Protein AF-A0A4R8ZT86-F1 (afdb_monomer_lite)

Foldseek 3Di:
DDDDPDFQLAEAEEEPVVDDLLVVLVLVCVVQVVWDDQEEEEEQDPVVVVSSCVNDVSSVNHHYDYFLPDQPDDQGEYEYEADDLRNLLSCVVRRVRGYYYYYYHHDPQLLVLLSQQLSQHAYSVVRHGRHQDDQPADQLVLLLLCVLCVVVLVPDACPDLLSVQSLLVVLLLCVVVVHADDLSSQLSSNSNSRHRSVNSNVSSVSNVCVNVVHDDDRVDHNPDDSCNSVVSVVVVVVVVVVVD

Sequence (244 aa):
MPEQPIRPGVHFLLREDQGTHAELAQLITAWIGGKQTTARIVVHQKSVLYDLYEISPFLKRVAAQKGTHFYSHGGGPLVILWPTDEVLDSSDQHMTGKLSTLVVTWSEDAAEMGWLRKHHAVDLVTRETLKPLESVLSPVVEVGMRYLIEPYVRGNGFGSYPGKNKAVDAFRAFKRAGITIEPKLLVEFLVGNGASISDARELADYAARVAAGRAIQTKHGGGFRDDILDVWRAQIENAEADID

Secondary structure (DSSP, 8-state):
-------TT-EEEEEGGGS-HHHHHHHHHHHHHTT-TT-EEEES-THHHHHHHHH-TTGGGSEEEETTTTSSS-S--EEEES--HHHHHHHHHHHTTT--EEEEE----HHHHHHHHHTTPEETTT--B-------S-HHHHHHHHHHHHHIIIII-TTSHHHHHHHHHHHHHHHHTT----HHHHHHHHHHTT--HHHHHHHHHHHHHHHTT-----SS-----TTHHHHHHHHHHHHHHTT-

Organism: NCBI:txid1259150

Structure (mmCIF, N/CA/C/O backbone):
data_AF-A0A4R8ZT86-F1
#
_entry.id   AF-A0A4R8ZT86-F1
#
loop_
_atom_site.group_PDB
_atom_site.id
_atom_site.type_symbol
_atom_site.label_atom_id
_atom_site.label_alt_id
_atom_site.label_comp_id
_atom_site.label_asym_id
_atom_site.label_entity_id
_atom_site.label_seq_id
_atom_site.pdbx_PDB_ins_code
_atom_site.Cartn_x
_atom_site.Cartn_y
_atom_site.Cartn_z
_atom_site.occupancy
_atom_site.B_iso_or_equiv
_atom_site.auth_seq_id
_atom_site.auth_comp_id
_atom_site.auth_asym_id
_atom_site.auth_atom_id
_atom_site.pdbx_PDB_model_num
ATOM 1 N N . MET A 1 1 ? -15.310 -18.058 20.808 1.00 40.00 1 MET A N 1
ATOM 2 C CA . MET A 1 1 ? -14.083 -17.904 19.994 1.00 40.00 1 MET A CA 1
ATOM 3 C C . MET A 1 1 ? -12.908 -18.309 20.869 1.00 40.00 1 MET A C 1
ATOM 5 O O . MET A 1 1 ? -12.842 -17.763 21.963 1.00 40.00 1 MET A O 1
ATOM 9 N N . PRO A 1 2 ? -12.046 -19.268 20.486 1.00 34.41 2 PRO A N 1
ATOM 10 C CA . PRO A 1 2 ? -10.883 -19.583 21.303 1.00 34.41 2 PRO A CA 1
ATOM 11 C C . PRO A 1 2 ? -9.844 -18.461 21.175 1.00 34.41 2 PRO A C 1
ATOM 13 O O . PRO A 1 2 ? -9.604 -17.924 20.092 1.00 34.41 2 PRO A O 1
ATOM 16 N N . GLU A 1 3 ? -9.291 -18.086 22.322 1.00 42.28 3 GLU A N 1
ATOM 17 C CA . GLU A 1 3 ? -8.347 -16.996 22.546 1.00 42.28 3 GLU A CA 1
ATOM 18 C C . GLU A 1 3 ? -6.973 -17.343 21.957 1.00 42.28 3 GLU A C 1
ATOM 20 O O . GLU A 1 3 ? -6.166 -18.018 22.593 1.00 42.28 3 GLU A O 1
ATOM 25 N N . GLN A 1 4 ? -6.657 -16.877 20.747 1.00 46.12 4 GLN A N 1
ATOM 26 C CA . GLN A 1 4 ? -5.243 -16.679 20.431 1.00 46.12 4 GLN A CA 1
ATOM 27 C C . GLN A 1 4 ? -4.786 -15.380 21.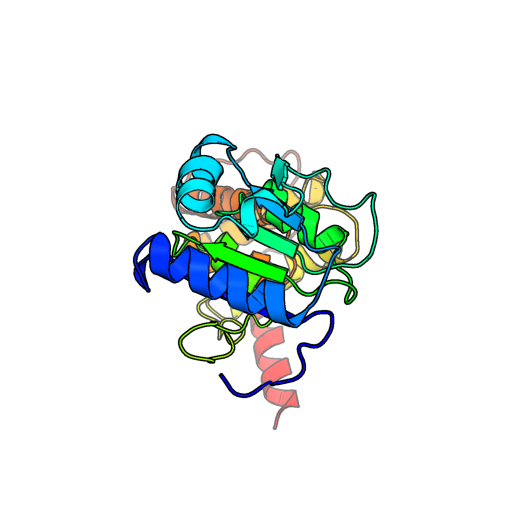105 1.00 46.12 4 GLN A C 1
ATOM 29 O O . GLN A 1 4 ? -5.430 -14.347 20.901 1.00 46.12 4 GLN A O 1
ATOM 34 N N . PRO A 1 5 ? -3.700 -15.399 21.900 1.00 44.72 5 PRO A N 1
ATOM 35 C CA . PRO A 1 5 ? -3.194 -14.198 22.541 1.00 44.72 5 PRO A CA 1
ATOM 36 C C . PRO A 1 5 ? -2.745 -13.220 21.460 1.00 44.72 5 PRO A C 1
ATOM 38 O O . PRO A 1 5 ? -1.823 -13.485 20.685 1.00 44.72 5 PRO A O 1
ATOM 41 N N . ILE A 1 6 ? -3.441 -12.092 21.390 1.00 52.50 6 ILE A N 1
ATOM 42 C CA . ILE A 1 6 ? -3.192 -11.074 20.382 1.00 52.50 6 ILE A CA 1
ATOM 43 C C . ILE A 1 6 ? -1.903 -10.347 20.757 1.00 52.50 6 ILE A C 1
ATOM 45 O O . ILE A 1 6 ? -1.819 -9.716 21.810 1.00 52.50 6 ILE A O 1
ATOM 49 N N . ARG A 1 7 ? -0.884 -10.472 19.904 1.00 51.16 7 ARG A N 1
ATOM 50 C CA . ARG A 1 7 ? 0.431 -9.864 20.121 1.00 51.16 7 ARG A CA 1
ATOM 51 C C . ARG A 1 7 ? 0.432 -8.402 19.635 1.00 51.16 7 ARG A C 1
ATOM 53 O O . ARG A 1 7 ? -0.265 -8.077 18.665 1.00 51.16 7 ARG A O 1
ATOM 60 N N . PRO A 1 8 ? 1.188 -7.500 20.286 1.00 54.31 8 PRO A N 1
ATOM 61 C CA . PRO A 1 8 ? 1.513 -6.193 19.714 1.00 54.31 8 PRO A CA 1
ATOM 62 C C . PRO A 1 8 ? 2.092 -6.354 18.299 1.00 54.31 8 PRO A C 1
ATOM 64 O O . PRO A 1 8 ? 2.824 -7.312 18.051 1.00 54.31 8 PRO A O 1
ATOM 67 N N . GLY A 1 9 ? 1.736 -5.461 17.370 1.00 58.31 9 GLY A N 1
ATOM 68 C CA . GLY A 1 9 ? 2.213 -5.520 15.982 1.00 58.31 9 GLY A CA 1
ATOM 69 C C . GLY A 1 9 ? 1.489 -6.518 15.071 1.00 58.31 9 GLY A C 1
ATOM 70 O O . GLY A 1 9 ? 1.956 -6.765 13.967 1.00 58.31 9 GLY A O 1
ATOM 71 N N . VAL A 1 10 ? 0.366 -7.105 15.507 1.00 60.31 10 VAL A N 1
ATOM 72 C CA . VAL A 1 10 ? -0.509 -7.889 14.618 1.00 60.31 10 VAL A CA 1
ATOM 73 C C . VAL A 1 10 ? -1.599 -6.986 14.052 1.00 60.31 10 VAL A C 1
ATOM 75 O O . VAL A 1 10 ? -2.366 -6.369 14.805 1.00 60.31 10 VAL A O 1
ATOM 78 N N . HIS A 1 11 ? -1.659 -6.948 12.726 1.00 73.38 11 HIS A N 1
ATOM 79 C CA . HIS A 1 11 ? -2.648 -6.216 11.953 1.00 73.38 11 HIS A CA 1
ATOM 80 C C . HIS A 1 11 ? -3.764 -7.174 11.548 1.00 73.38 11 HIS A C 1
ATOM 82 O O . HIS A 1 11 ? -3.503 -8.317 11.181 1.00 73.38 11 HIS A O 1
ATOM 88 N N . PHE A 1 12 ? -5.010 -6.738 11.661 1.00 75.94 12 PHE A N 1
ATOM 89 C CA . PHE A 1 12 ? -6.172 -7.528 11.280 1.00 75.94 12 PHE A CA 1
ATOM 90 C C . PHE A 1 12 ? -6.939 -6.814 10.185 1.00 75.94 12 PHE A C 1
ATOM 92 O O . PHE A 1 12 ? -7.029 -5.587 10.203 1.00 75.94 12 PHE A O 1
ATOM 99 N N . LEU A 1 13 ? -7.509 -7.593 9.277 1.00 80.25 13 LEU A N 1
ATOM 100 C CA . LEU A 1 13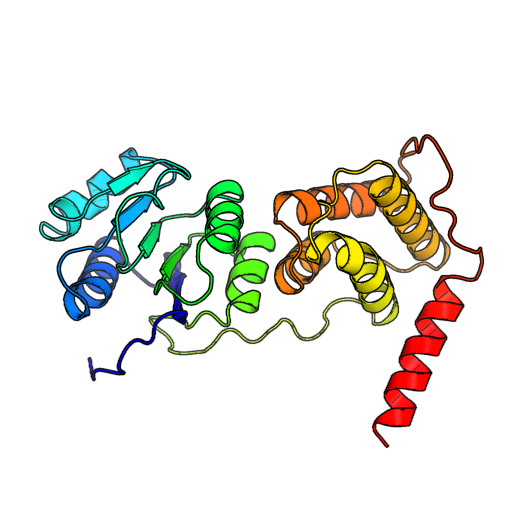 ? -8.430 -7.120 8.259 1.00 80.25 13 LEU A CA 1
ATOM 101 C C . LEU A 1 13 ? -9.834 -7.625 8.578 1.00 80.25 13 LEU A C 1
ATOM 103 O O . LEU A 1 13 ? -10.012 -8.790 8.932 1.00 80.25 13 LEU A O 1
ATOM 107 N N . LEU A 1 14 ? -10.822 -6.760 8.413 1.00 76.12 14 LEU A N 1
ATOM 108 C CA . LEU A 1 14 ? -12.222 -7.143 8.322 1.00 76.12 14 LEU A CA 1
ATOM 109 C C . LEU A 1 14 ? -12.799 -6.494 7.069 1.00 76.12 14 LEU A C 1
ATOM 111 O O . LEU A 1 14 ? -12.736 -5.271 6.931 1.00 76.12 14 LEU A O 1
ATOM 115 N N . ARG A 1 15 ? -13.327 -7.301 6.151 1.00 75.75 15 ARG A N 1
ATOM 116 C CA . ARG A 1 15 ? -13.959 -6.775 4.943 1.00 75.75 15 ARG A CA 1
ATOM 117 C C . ARG A 1 15 ? -15.447 -6.598 5.190 1.00 75.75 15 ARG A C 1
ATOM 119 O O . ARG A 1 15 ? -16.083 -7.419 5.844 1.00 75.75 15 ARG A O 1
ATOM 126 N N . GLU A 1 16 ? -16.004 -5.508 4.694 1.00 68.38 16 GLU A N 1
ATOM 127 C CA . GLU A 1 16 ? -17.418 -5.203 4.907 1.00 68.38 16 GLU A CA 1
ATOM 128 C C . GLU A 1 16 ? -18.366 -6.131 4.139 1.00 68.38 16 GLU A C 1
ATOM 130 O O . GLU A 1 16 ? -19.458 -6.422 4.612 1.00 68.38 16 GLU A O 1
ATOM 135 N N . ASP A 1 17 ? -17.931 -6.691 3.012 1.00 73.94 17 ASP A N 1
ATOM 136 C CA . ASP A 1 17 ? -18.690 -7.707 2.275 1.00 73.94 17 ASP A CA 1
ATOM 137 C C . ASP A 1 17 ? -18.843 -9.036 3.043 1.00 73.94 17 ASP A C 1
ATOM 139 O O . ASP A 1 17 ? -19.642 -9.888 2.653 1.00 73.94 17 ASP A O 1
ATOM 143 N N . GLN A 1 18 ? -18.129 -9.204 4.162 1.00 67.50 18 GLN A N 1
ATOM 144 C CA . GLN A 1 18 ? -18.200 -10.387 5.021 1.00 67.50 18 GLN A CA 1
ATOM 145 C C . GLN A 1 18 ? -19.345 -10.337 6.049 1.00 67.50 18 GLN A C 1
ATOM 147 O O . GLN A 1 18 ? -19.502 -11.297 6.806 1.00 67.50 18 GLN A O 1
ATOM 152 N N . GLY A 1 19 ? -20.147 -9.265 6.106 1.00 70.69 19 GLY A N 1
ATOM 153 C CA . GLY A 1 19 ? -21.310 -9.224 6.995 1.00 70.69 19 GLY A CA 1
ATOM 154 C C . GLY A 1 19 ? -22.087 -7.909 7.015 1.00 70.69 19 GLY A C 1
ATOM 155 O O . GLY A 1 19 ? -21.686 -6.883 6.481 1.00 70.69 19 GLY A O 1
ATOM 156 N N . THR A 1 20 ? -23.232 -7.930 7.683 1.00 80.81 20 THR A N 1
ATOM 157 C CA . THR A 1 20 ? -24.028 -6.740 7.996 1.00 80.81 20 THR A CA 1
ATOM 158 C C . THR A 1 20 ? -23.278 -5.795 8.943 1.00 80.81 20 THR A C 1
ATOM 160 O O . THR A 1 20 ? -22.425 -6.219 9.724 1.00 80.81 20 THR A O 1
ATOM 163 N N . HIS A 1 21 ? -23.667 -4.514 8.987 1.00 78.69 21 HIS A N 1
ATOM 164 C CA . HIS A 1 21 ? -23.137 -3.556 9.975 1.00 78.69 21 HIS A CA 1
ATOM 165 C C . HIS A 1 21 ? -23.244 -4.055 11.420 1.00 78.69 21 HIS A C 1
ATOM 167 O O . HIS A 1 21 ? -22.382 -3.756 12.246 1.00 78.69 21 HIS A O 1
ATOM 173 N N . ALA A 1 22 ? -24.267 -4.859 11.727 1.00 79.38 22 ALA A N 1
ATOM 174 C CA . ALA A 1 22 ? -24.431 -5.458 13.043 1.00 79.38 22 ALA A CA 1
ATOM 175 C C . ALA A 1 22 ? -23.399 -6.548 13.341 1.00 79.38 22 ALA A C 1
ATOM 177 O O . ALA A 1 22 ? -22.848 -6.585 14.442 1.00 79.38 22 ALA A O 1
ATOM 178 N N . GLU A 1 23 ? -23.099 -7.401 12.366 1.00 81.62 23 GLU A N 1
ATOM 179 C CA . GLU A 1 23 ? -22.059 -8.423 12.487 1.00 81.62 23 GLU A CA 1
ATOM 180 C C . GLU A 1 23 ? -20.673 -7.782 12.587 1.00 81.62 23 GLU A C 1
ATOM 182 O O . GLU A 1 23 ? -19.893 -8.153 13.466 1.00 81.62 23 GLU A O 1
ATOM 187 N N . LEU A 1 24 ? -20.399 -6.743 11.791 1.00 80.94 24 LEU A N 1
ATOM 188 C CA . LEU A 1 24 ? -19.165 -5.961 11.900 1.00 80.94 24 LEU A CA 1
ATOM 189 C C . LEU A 1 24 ? -19.027 -5.339 13.293 1.00 80.94 24 LEU A C 1
ATOM 191 O O . LEU A 1 24 ? -17.990 -5.488 13.939 1.00 80.94 24 LEU A O 1
ATOM 195 N N . ALA A 1 25 ? -20.082 -4.701 13.808 1.00 82.88 25 ALA A N 1
ATOM 196 C CA . ALA A 1 25 ? -20.073 -4.113 15.144 1.00 82.88 25 ALA A CA 1
ATOM 197 C C . ALA A 1 25 ? -19.806 -5.162 16.239 1.00 82.88 25 ALA A C 1
ATOM 199 O O . ALA A 1 25 ? -19.070 -4.879 17.191 1.00 82.88 25 ALA A O 1
ATOM 200 N N . GLN A 1 26 ? -20.358 -6.373 16.109 1.00 83.81 26 GLN A N 1
ATOM 201 C CA . GLN A 1 26 ? -20.102 -7.484 17.030 1.00 83.81 26 GLN A CA 1
ATOM 202 C C . GLN A 1 26 ? -18.659 -7.986 16.939 1.00 83.81 26 GLN A C 1
ATOM 204 O O . GLN A 1 26 ? -18.019 -8.154 17.976 1.00 83.81 26 GLN A O 1
ATOM 209 N N . LEU A 1 27 ? -18.121 -8.171 15.731 1.00 85.44 27 LEU A N 1
ATOM 210 C CA . LEU A 1 27 ? -16.740 -8.609 15.509 1.00 85.44 27 LEU A CA 1
ATOM 211 C C . LEU A 1 27 ? -15.729 -7.590 16.041 1.00 85.44 27 LEU A C 1
ATOM 213 O O . LEU A 1 27 ? -14.804 -7.960 16.766 1.00 85.44 27 LEU A O 1
ATOM 217 N N . ILE A 1 28 ? -15.946 -6.302 15.765 1.00 85.81 28 ILE A N 1
ATOM 218 C CA . ILE A 1 28 ? -15.136 -5.205 16.306 1.00 85.81 28 ILE A CA 1
ATOM 219 C C . ILE A 1 28 ? -15.233 -5.197 17.836 1.00 85.81 28 ILE A C 1
ATOM 221 O O . ILE A 1 28 ? -14.213 -5.150 18.523 1.00 85.81 28 ILE A O 1
ATOM 225 N N . THR A 1 29 ? -16.445 -5.293 18.393 1.00 85.06 29 THR A N 1
ATOM 226 C CA . THR A 1 29 ? -16.658 -5.320 19.849 1.00 85.06 29 THR A CA 1
ATOM 227 C C . THR A 1 29 ? -15.971 -6.521 20.496 1.00 85.06 29 THR A C 1
ATOM 229 O O . THR A 1 29 ? -15.348 -6.359 21.539 1.00 85.06 29 THR A O 1
ATOM 232 N N . ALA A 1 30 ? -16.026 -7.706 19.888 1.00 84.38 30 ALA A N 1
ATOM 233 C CA . ALA A 1 30 ? -15.348 -8.899 20.384 1.00 84.38 30 ALA A CA 1
ATOM 234 C C . ALA A 1 30 ? -13.818 -8.746 20.325 1.00 84.38 30 ALA A C 1
ATOM 236 O O . ALA A 1 30 ? -13.126 -9.066 21.293 1.00 84.38 30 ALA A O 1
ATOM 237 N N . TRP A 1 31 ? -13.290 -8.197 19.226 1.00 83.88 31 TRP A N 1
ATOM 238 C CA . TRP A 1 31 ? -11.857 -7.954 19.053 1.00 83.88 31 TRP A CA 1
ATOM 239 C C . TRP A 1 31 ? -11.310 -6.919 20.047 1.00 83.88 31 TRP A C 1
ATOM 241 O O . TRP A 1 31 ? -10.222 -7.110 20.596 1.00 83.88 31 TRP A O 1
ATOM 251 N N . ILE A 1 32 ? -12.069 -5.848 20.319 1.00 82.44 32 ILE A N 1
ATOM 252 C CA . ILE A 1 32 ? -11.726 -4.849 21.343 1.00 82.44 32 ILE A CA 1
ATOM 253 C C . ILE A 1 32 ? -11.926 -5.419 22.756 1.00 82.44 32 ILE A C 1
ATOM 255 O O . ILE A 1 32 ? -11.087 -5.219 23.632 1.00 82.44 32 ILE A O 1
ATOM 259 N N . GLY A 1 33 ? -13.046 -6.104 22.998 1.00 73.31 33 GLY A N 1
ATOM 260 C CA . GLY A 1 33 ? -13.479 -6.599 24.307 1.00 73.31 33 GLY A CA 1
ATOM 261 C C . GLY A 1 33 ? -12.510 -7.603 24.926 1.00 73.31 33 GLY A C 1
ATOM 262 O O . GLY A 1 33 ? -12.352 -7.618 26.144 1.00 73.31 33 GLY A O 1
ATOM 263 N N . GLY A 1 34 ? -11.768 -8.344 24.099 1.00 61.78 34 GLY A N 1
ATOM 264 C CA . GLY A 1 34 ? -10.635 -9.158 24.544 1.00 61.78 34 GLY A CA 1
ATOM 265 C C . GLY A 1 34 ? -9.409 -8.368 25.041 1.00 61.78 34 GLY A C 1
ATOM 266 O O . GLY A 1 34 ? -8.414 -8.996 25.390 1.00 61.78 34 GLY A O 1
ATOM 267 N N . LYS A 1 35 ? -9.421 -7.021 25.042 1.00 61.28 35 LYS A N 1
ATOM 268 C CA . LYS A 1 35 ? -8.213 -6.185 25.232 1.00 61.28 35 LYS A CA 1
ATOM 269 C C . LYS A 1 35 ? -8.328 -4.959 26.166 1.00 61.28 35 LYS A C 1
ATOM 271 O O . LYS A 1 35 ? -7.333 -4.262 26.329 1.00 61.28 35 LYS A O 1
ATOM 276 N N . GLN A 1 36 ? -9.472 -4.710 26.815 1.00 60.97 36 GLN A N 1
ATOM 277 C CA . GLN A 1 36 ? -9.704 -3.627 27.806 1.00 60.97 36 GLN A CA 1
ATOM 278 C C . GLN A 1 36 ? -9.220 -2.189 27.420 1.00 60.97 36 GLN A C 1
ATOM 280 O O . GLN A 1 36 ? -8.957 -1.872 26.267 1.00 60.97 36 GLN A O 1
ATOM 285 N N . THR A 1 37 ? -9.277 -1.253 28.373 1.00 57.62 37 THR A N 1
ATOM 286 C CA . THR A 1 37 ? -9.988 0.049 28.368 1.00 57.62 37 THR A CA 1
ATOM 287 C C . THR A 1 37 ? -9.391 1.231 27.586 1.00 57.62 37 THR A C 1
ATOM 289 O O . THR A 1 37 ? -9.915 2.340 27.689 1.00 57.62 37 THR A O 1
ATOM 292 N N . THR A 1 38 ? -8.340 1.035 26.788 1.00 70.25 38 THR A N 1
ATOM 293 C CA . THR A 1 38 ? -7.643 2.127 26.068 1.00 70.25 38 THR A CA 1
ATOM 294 C C . THR A 1 38 ? -7.827 2.094 24.553 1.00 70.25 38 THR A C 1
ATOM 296 O O . THR A 1 38 ? -7.170 2.855 23.838 1.00 70.25 38 THR A O 1
ATOM 299 N N . ALA A 1 39 ? -8.710 1.223 24.055 1.00 77.25 39 ALA A N 1
ATOM 300 C CA . ALA A 1 39 ? -8.972 1.104 22.631 1.00 77.25 39 ALA A CA 1
ATOM 301 C C . ALA A 1 39 ? -9.433 2.429 22.012 1.00 77.25 39 ALA A C 1
ATOM 303 O O . ALA A 1 39 ? -10.084 3.257 22.658 1.00 77.25 39 ALA A O 1
ATOM 304 N N . ARG A 1 40 ? -9.093 2.611 20.738 1.00 83.31 40 ARG A N 1
ATOM 305 C CA . ARG A 1 40 ? -9.453 3.796 19.961 1.00 83.31 40 ARG A CA 1
ATOM 306 C C . ARG A 1 40 ? -10.029 3.403 18.626 1.00 83.31 40 ARG A C 1
ATOM 308 O O . ARG A 1 40 ? -9.594 2.422 18.030 1.00 83.31 40 ARG A O 1
ATOM 315 N N . ILE A 1 41 ? -10.958 4.220 18.154 1.00 85.06 41 ILE A N 1
ATOM 316 C CA . ILE A 1 41 ? -11.512 4.101 16.815 1.00 85.06 41 ILE A CA 1
ATOM 317 C C . ILE A 1 41 ? -11.100 5.338 16.023 1.00 85.06 41 ILE A C 1
ATOM 319 O O . ILE A 1 41 ? -11.368 6.471 16.418 1.00 85.06 41 ILE A O 1
ATOM 323 N N . VAL A 1 42 ? -10.436 5.124 14.902 1.00 84.81 42 VAL A N 1
ATOM 324 C CA . VAL A 1 42 ? -10.118 6.144 13.914 1.00 84.81 42 VAL A CA 1
ATOM 325 C C . VAL A 1 42 ? -11.090 5.978 12.772 1.00 84.81 42 VAL A C 1
ATOM 327 O O . VAL A 1 42 ? -11.261 4.879 12.252 1.00 84.81 42 VAL A O 1
ATOM 330 N N . VAL A 1 43 ? -11.719 7.079 12.382 1.00 82.44 43 VAL A N 1
ATOM 331 C CA . VAL A 1 43 ? -12.609 7.098 11.227 1.00 82.44 43 VAL A CA 1
ATOM 332 C C . VAL A 1 43 ? -12.257 8.221 10.282 1.00 82.44 43 VAL A C 1
ATOM 334 O O . VAL A 1 43 ? -11.845 9.312 10.696 1.00 82.44 43 VAL A O 1
ATOM 337 N N . HIS A 1 44 ? -12.514 7.982 9.002 1.00 73.75 44 HIS A N 1
ATOM 338 C CA . HIS A 1 44 ? -12.469 9.043 8.013 1.00 73.75 44 HIS A CA 1
ATOM 339 C C . HIS A 1 44 ? -13.614 10.057 8.212 1.00 73.75 44 HIS A C 1
ATOM 341 O O . HIS A 1 44 ? -13.395 11.273 8.177 1.00 73.75 44 HIS A O 1
ATOM 347 N N . GLN A 1 45 ? -14.836 9.586 8.500 1.00 70.50 45 GLN A N 1
ATOM 348 C CA . GLN A 1 45 ? -16.009 10.436 8.733 1.00 70.50 45 GLN A CA 1
ATOM 349 C C . GLN A 1 45 ? -16.809 9.995 9.960 1.00 70.50 45 GLN A C 1
ATOM 351 O O . GLN A 1 45 ? -17.063 8.814 10.168 1.00 70.50 45 GLN A O 1
ATOM 356 N N . LYS A 1 46 ? -17.243 10.972 10.772 1.00 66.19 46 LYS A N 1
ATOM 357 C CA . LYS A 1 46 ? -18.027 10.712 11.991 1.00 66.19 46 LYS A CA 1
ATOM 358 C C . LYS A 1 46 ? -19.432 10.182 11.707 1.00 66.19 46 LYS A C 1
ATOM 360 O O . LYS A 1 46 ? -19.972 9.496 12.561 1.00 66.19 46 LYS A O 1
ATOM 365 N N . SER A 1 47 ? -20.010 10.501 10.546 1.00 68.94 47 SER A N 1
ATOM 366 C CA . SER A 1 47 ? -21.339 10.027 10.135 1.00 68.94 47 SER A CA 1
ATOM 367 C C . SER A 1 47 ? -21.445 8.504 10.210 1.00 68.94 47 SER A C 1
ATOM 369 O O . SER A 1 47 ? -22.405 7.985 10.757 1.00 68.94 47 SER A O 1
ATOM 371 N N . VAL A 1 48 ? -20.400 7.808 9.766 1.00 66.75 48 VAL A N 1
ATOM 372 C CA . VAL A 1 48 ? -20.369 6.343 9.676 1.00 66.75 48 VAL A CA 1
ATOM 373 C C . VAL A 1 48 ? -20.213 5.655 11.044 1.00 66.75 48 VAL A C 1
ATOM 375 O O . VAL A 1 48 ? -20.497 4.473 11.197 1.00 66.75 48 VAL A O 1
ATOM 378 N N . LEU A 1 49 ? -19.800 6.393 12.084 1.00 70.81 49 LEU A N 1
ATOM 379 C CA . LEU A 1 49 ? -19.793 5.874 13.458 1.00 70.81 49 LEU A CA 1
ATOM 380 C C . LEU A 1 49 ? -21.191 5.777 14.055 1.00 70.81 49 LEU A C 1
ATOM 382 O O . LEU A 1 49 ? -21.389 4.961 14.951 1.00 70.81 49 LEU A O 1
ATOM 386 N N . TYR A 1 50 ? -22.131 6.626 13.629 1.00 71.94 50 TYR A N 1
ATOM 387 C CA . TYR A 1 50 ? -23.446 6.677 14.264 1.00 71.94 50 TYR A CA 1
ATOM 388 C C . TYR A 1 50 ? -24.210 5.369 14.062 1.00 71.94 50 TYR A C 1
ATOM 390 O O . TYR A 1 50 ? -24.739 4.846 15.041 1.00 71.94 50 TYR A O 1
ATOM 398 N N . ASP A 1 51 ? -24.128 4.772 12.874 1.00 71.94 51 ASP A N 1
ATOM 399 C CA . ASP A 1 51 ? -24.745 3.474 12.584 1.00 71.94 51 ASP A CA 1
ATOM 400 C C . ASP A 1 51 ? -24.159 2.372 13.488 1.00 71.94 51 ASP A C 1
ATOM 402 O O . ASP A 1 51 ? -24.880 1.634 14.160 1.00 71.94 51 ASP A O 1
ATOM 406 N N . LEU A 1 52 ? -22.830 2.325 13.634 1.00 72.25 52 LEU A N 1
ATOM 407 C CA . LEU A 1 52 ? -22.158 1.362 14.519 1.00 72.25 52 LEU A CA 1
ATOM 408 C C . LEU A 1 52 ? -22.461 1.596 16.009 1.00 72.25 52 LEU A C 1
ATOM 410 O O . LEU A 1 52 ? -22.501 0.652 16.800 1.00 72.25 52 LEU A O 1
ATOM 414 N N . TYR A 1 53 ? -22.677 2.847 16.412 1.00 78.38 53 TYR A N 1
ATOM 415 C CA . TYR A 1 53 ? -23.033 3.239 17.775 1.00 78.38 53 TYR A CA 1
ATOM 416 C C . TYR A 1 53 ? -24.470 2.887 18.144 1.00 78.38 53 TYR A C 1
ATOM 418 O O . TYR A 1 53 ? -24.754 2.584 19.311 1.00 78.38 53 TYR A O 1
ATOM 426 N N . GLU A 1 54 ? -25.390 2.961 17.191 1.00 73.19 54 GLU A N 1
ATOM 427 C CA . GLU A 1 54 ? -26.757 2.483 17.379 1.00 73.19 54 GLU A CA 1
ATOM 428 C C . GLU A 1 54 ? -26.772 0.979 17.636 1.00 73.19 54 GLU A C 1
ATOM 430 O O . GLU A 1 54 ? -27.490 0.521 18.525 1.00 73.19 54 GLU A O 1
ATOM 435 N N . ILE A 1 55 ? -25.890 0.241 16.960 1.00 72.44 55 ILE A N 1
ATOM 436 C CA . ILE A 1 55 ? -25.839 -1.217 17.048 1.00 72.44 55 ILE A CA 1
ATOM 437 C C . ILE A 1 55 ? -25.012 -1.714 18.247 1.00 72.44 55 ILE A C 1
ATOM 439 O O . ILE A 1 55 ? -25.369 -2.714 18.871 1.00 72.44 55 ILE A O 1
ATOM 443 N N . SER A 1 56 ? -23.932 -1.019 18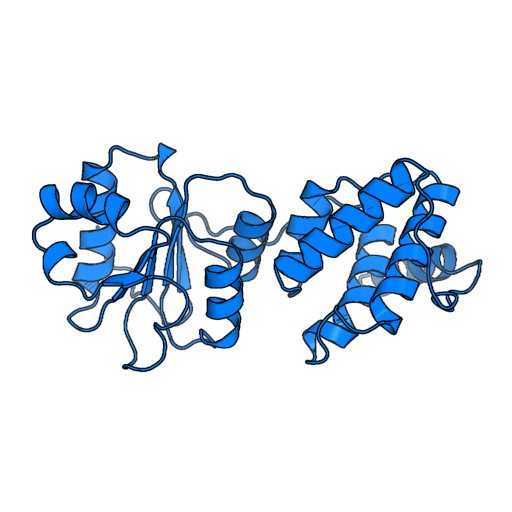.628 1.00 76.69 56 SER A N 1
ATOM 444 C CA . SER A 1 56 ? -23.081 -1.400 19.765 1.00 76.69 56 SER A CA 1
ATOM 445 C C . SER A 1 56 ? -22.951 -0.281 20.809 1.00 76.69 56 SER A C 1
ATOM 447 O O . SER A 1 56 ? -22.122 0.630 20.676 1.00 76.69 56 SER A O 1
ATOM 449 N N . PRO A 1 57 ? -23.677 -0.385 21.943 1.00 76.69 57 PRO A N 1
ATOM 450 C CA . PRO A 1 57 ? -23.494 0.494 23.100 1.00 76.69 57 PRO A CA 1
ATOM 451 C C . PRO A 1 57 ? -22.073 0.458 23.681 1.00 76.69 57 PRO A C 1
ATOM 453 O O . PRO A 1 57 ? -21.663 1.378 24.389 1.00 76.69 57 PRO A O 1
ATOM 456 N N . PHE A 1 58 ? -21.308 -0.602 23.400 1.00 77.75 58 PHE A N 1
ATOM 457 C CA . PHE A 1 58 ? -19.903 -0.679 23.775 1.00 77.75 58 PHE A CA 1
ATOM 458 C C . PHE A 1 58 ? -19.054 0.311 22.973 1.00 77.75 58 PHE A C 1
ATOM 460 O O . PHE A 1 58 ? -18.304 1.070 23.584 1.00 77.75 58 PHE A O 1
ATOM 467 N N . LEU A 1 59 ? -19.218 0.364 21.646 1.00 75.56 59 LEU A N 1
ATOM 468 C CA . LEU A 1 59 ? -18.438 1.256 20.781 1.00 75.56 59 LEU A CA 1
ATOM 469 C C . LEU A 1 59 ? -18.679 2.734 21.108 1.00 75.56 59 LEU A C 1
ATOM 471 O O . LEU A 1 59 ? -17.734 3.514 21.063 1.00 75.56 59 LEU A O 1
ATOM 475 N N . LYS A 1 60 ? -19.885 3.100 21.570 1.00 75.38 60 LYS A N 1
ATOM 476 C CA . LYS A 1 60 ? -20.189 4.449 22.095 1.00 75.38 60 LYS A CA 1
ATOM 477 C C . LYS A 1 60 ? -19.259 4.898 23.233 1.00 75.38 60 LYS A C 1
ATOM 479 O O . LYS A 1 60 ? -19.115 6.095 23.460 1.00 75.38 60 LYS A O 1
ATOM 484 N N . ARG A 1 61 ? -18.667 3.958 23.980 1.00 76.12 61 ARG A N 1
ATOM 485 C CA . ARG A 1 61 ? -17.758 4.232 25.109 1.00 76.12 61 ARG A CA 1
ATOM 486 C C . ARG A 1 61 ? -16.283 4.247 24.706 1.00 76.12 61 ARG A C 1
ATOM 488 O O . ARG A 1 61 ? -15.443 4.600 25.528 1.00 76.12 61 ARG A O 1
ATOM 495 N N . VAL A 1 62 ? -15.963 3.854 23.474 1.00 76.25 62 VAL A N 1
ATOM 496 C CA . VAL A 1 62 ? -14.598 3.839 22.946 1.00 76.25 62 VAL A CA 1
ATOM 497 C C . VAL A 1 62 ? -14.287 5.212 22.354 1.00 76.25 62 VAL A C 1
ATOM 499 O O . VAL A 1 62 ? -15.109 5.798 21.653 1.00 76.25 62 VAL A O 1
ATOM 502 N N . ALA A 1 63 ? -13.102 5.753 22.643 1.00 75.19 63 ALA A N 1
ATOM 503 C CA . ALA A 1 63 ? -12.720 7.063 22.132 1.00 75.19 63 ALA A CA 1
ATOM 504 C C . ALA A 1 63 ? -12.597 7.020 20.601 1.00 75.19 63 ALA A C 1
ATOM 506 O O . ALA A 1 63 ? -11.748 6.305 20.064 1.00 75.19 63 ALA A O 1
ATOM 507 N N . ALA A 1 64 ? -13.421 7.812 19.911 1.00 77.25 64 ALA A N 1
ATOM 508 C CA . ALA A 1 64 ? -13.362 7.953 18.464 1.00 77.25 64 ALA A CA 1
ATOM 509 C C . ALA A 1 64 ? -12.723 9.277 18.043 1.00 77.25 64 ALA A C 1
ATOM 511 O O . ALA A 1 64 ? -13.062 10.348 18.557 1.00 77.25 64 ALA A O 1
ATOM 512 N N . GLN A 1 65 ? -11.810 9.210 17.081 1.00 77.31 65 GLN A N 1
ATOM 513 C CA . GLN A 1 65 ? -11.073 10.355 16.561 1.00 77.31 65 GLN A CA 1
ATOM 514 C C . GLN A 1 65 ? -11.142 10.379 15.034 1.00 77.31 65 GLN A C 1
ATOM 516 O O . GLN A 1 65 ? -11.235 9.346 14.375 1.00 77.31 65 GLN A O 1
ATOM 521 N N . LYS A 1 66 ? -11.136 11.589 14.473 1.00 77.00 66 LYS A N 1
ATOM 522 C CA . LYS A 1 66 ? -11.096 11.803 13.026 1.00 77.00 66 LYS A CA 1
ATOM 523 C C . LYS A 1 66 ? -9.663 12.118 12.605 1.00 77.00 66 LYS A C 1
ATOM 525 O O . LYS A 1 66 ? -9.013 12.935 13.257 1.00 77.00 66 LYS A O 1
ATOM 530 N N . GLY A 1 67 ? -9.233 11.551 11.483 1.00 73.50 67 GLY A N 1
ATOM 531 C CA . GLY A 1 67 ? -7.949 11.874 10.859 1.00 73.50 67 GLY A CA 1
ATOM 532 C C . GLY A 1 67 ? -6.759 11.250 11.585 1.00 73.50 67 GLY A C 1
ATOM 533 O O . GLY A 1 67 ? -6.886 10.181 12.165 1.00 73.50 67 GLY A O 1
ATOM 534 N N . THR A 1 68 ? -5.608 11.920 11.545 1.00 72.81 68 THR A N 1
ATOM 535 C CA . THR A 1 68 ? -4.288 11.380 11.924 1.00 72.81 68 THR A CA 1
ATOM 536 C C . THR A 1 68 ? -3.855 11.675 13.367 1.00 72.81 68 THR A C 1
ATOM 538 O O . THR A 1 68 ? -2.806 11.227 13.819 1.00 72.81 68 THR A O 1
ATOM 541 N N . HIS A 1 69 ? -4.662 12.395 14.153 1.00 67.50 69 HIS A N 1
ATOM 542 C CA . HIS A 1 69 ? -4.294 12.854 15.502 1.00 67.50 69 HIS A CA 1
ATOM 543 C C . HIS A 1 69 ? -4.566 11.832 16.624 1.00 67.50 69 HIS A C 1
ATOM 545 O O . HIS A 1 69 ? -5.105 12.194 17.673 1.00 67.50 69 HIS A O 1
ATOM 551 N N . PHE A 1 70 ? -4.202 10.560 16.430 1.00 68.44 70 PHE A N 1
ATOM 552 C CA . PHE A 1 70 ? -4.519 9.488 17.387 1.00 68.44 70 PHE A CA 1
ATOM 553 C C . PHE A 1 70 ? -3.359 8.965 18.244 1.00 68.44 70 PHE A C 1
ATOM 555 O O . PHE A 1 70 ? -3.595 8.200 19.180 1.00 68.44 70 PHE A O 1
ATOM 562 N N . TYR A 1 71 ? -2.132 9.446 18.029 1.00 63.31 71 TYR A N 1
ATOM 563 C CA . TYR A 1 71 ? -0.923 8.895 18.670 1.00 63.31 71 TYR A CA 1
ATOM 564 C C . TYR A 1 71 ? -0.539 9.499 20.023 1.00 63.31 71 TYR A C 1
ATOM 566 O O . TYR A 1 71 ? 0.377 9.013 20.680 1.00 63.31 71 TYR A O 1
ATOM 574 N N . SER A 1 72 ? -1.209 10.559 20.472 1.00 54.59 72 SER A N 1
ATOM 575 C CA . SER A 1 72 ? -0.755 11.355 21.621 1.00 54.59 72 SER A CA 1
ATOM 576 C C . SER A 1 72 ? -1.113 10.782 23.001 1.00 54.59 72 SER A C 1
ATOM 578 O O . SER A 1 72 ? -0.809 11.414 24.006 1.00 54.59 72 SER A O 1
ATOM 580 N N . HIS A 1 73 ? -1.773 9.621 23.097 1.00 51.41 73 HIS A N 1
ATOM 581 C CA . HIS A 1 73 ? -2.460 9.242 24.340 1.00 51.41 73 HIS A CA 1
ATOM 582 C C . HIS A 1 73 ? -2.527 7.716 24.610 1.00 51.41 73 HIS A C 1
ATOM 584 O O . HIS A 1 73 ? -3.608 7.152 24.807 1.00 51.41 73 HIS A O 1
ATOM 590 N N . GLY A 1 74 ? -1.360 7.071 24.700 1.00 58.16 74 GLY A N 1
ATOM 591 C CA . GLY A 1 74 ? -1.190 5.751 25.331 1.00 58.16 74 GLY A CA 1
ATOM 592 C C . GLY A 1 74 ? -1.288 4.527 24.409 1.00 58.16 74 GLY A C 1
ATOM 593 O O . GLY A 1 74 ? -1.836 4.590 23.313 1.00 58.16 74 GLY A O 1
ATOM 594 N N . GLY A 1 75 ? -0.712 3.409 24.871 1.00 64.12 75 GLY A N 1
ATOM 595 C CA . GLY A 1 75 ? -0.706 2.118 24.178 1.00 64.12 75 GLY A CA 1
ATOM 596 C C . GLY A 1 75 ? -2.036 1.383 24.345 1.00 64.12 75 GLY A C 1
ATOM 597 O O . GLY A 1 75 ? -2.463 1.106 25.466 1.00 64.12 75 GLY A O 1
ATOM 598 N N . GLY A 1 76 ? -2.707 1.089 23.236 1.00 73.94 76 GLY A N 1
ATOM 599 C CA . GLY A 1 76 ? -3.988 0.390 23.213 1.00 73.94 76 GLY A CA 1
ATOM 600 C C . GLY A 1 76 ? -4.338 -0.100 21.807 1.00 73.94 76 GLY A C 1
ATOM 601 O O . GLY A 1 76 ? -3.686 0.297 20.842 1.00 73.94 76 GLY A O 1
ATOM 602 N N . PRO A 1 77 ? -5.342 -0.977 21.661 1.00 80.12 77 PRO A N 1
ATOM 603 C CA . PRO A 1 77 ? -5.782 -1.443 20.352 1.00 80.12 77 PRO A CA 1
ATOM 604 C C . PRO A 1 77 ? -6.310 -0.285 19.500 1.00 80.12 77 PRO A C 1
ATOM 606 O O . PRO A 1 77 ? -7.096 0.536 19.979 1.00 80.12 77 PRO A O 1
ATOM 609 N N . LEU A 1 78 ? -5.914 -0.250 18.233 1.00 85.19 78 LEU A N 1
ATOM 610 C CA . LEU A 1 78 ? -6.375 0.735 17.265 1.00 85.19 78 LEU A CA 1
ATOM 611 C C . LEU A 1 78 ? -7.346 0.074 16.289 1.00 85.19 78 LEU A C 1
ATOM 613 O O . LEU A 1 78 ? -7.007 -0.927 15.671 1.00 85.19 78 LEU A O 1
ATOM 617 N N . VAL A 1 79 ? -8.542 0.625 16.135 1.00 87.56 79 VAL A N 1
ATOM 618 C CA . VAL A 1 79 ? -9.469 0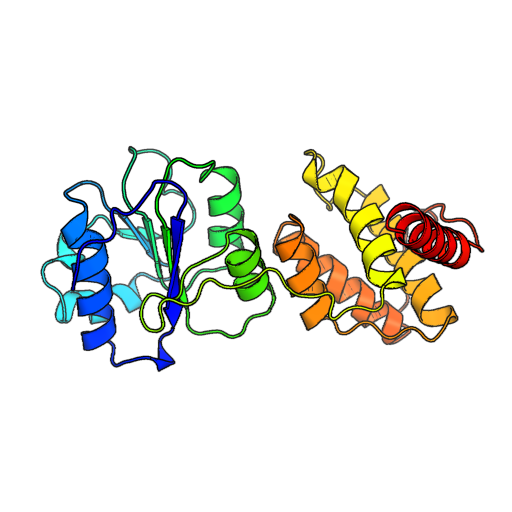.242 15.067 1.00 87.56 79 VAL A CA 1
ATOM 619 C C . VAL A 1 79 ? -9.504 1.374 14.058 1.00 87.56 79 VAL A C 1
ATOM 621 O O . VAL A 1 79 ? -9.814 2.500 14.428 1.00 87.56 79 VAL A O 1
ATOM 624 N N . ILE A 1 80 ? -9.189 1.095 12.802 1.00 88.19 80 ILE A N 1
ATOM 625 C CA . ILE A 1 80 ? -9.256 2.048 11.699 1.00 88.19 80 ILE A CA 1
ATOM 626 C C . ILE A 1 80 ? -10.421 1.623 10.819 1.00 88.19 80 ILE A C 1
ATOM 628 O O . ILE A 1 80 ? -10.367 0.574 10.182 1.00 88.19 80 ILE A O 1
ATOM 632 N N . LEU A 1 81 ? -11.485 2.417 10.813 1.00 86.88 81 LEU A N 1
ATOM 633 C CA . LEU A 1 81 ? -12.636 2.164 9.962 1.00 86.88 81 LEU A CA 1
ATOM 634 C C . LEU A 1 81 ? -12.479 2.942 8.667 1.00 86.88 81 LEU A C 1
ATOM 636 O O . LEU A 1 81 ? -12.411 4.177 8.693 1.00 86.88 81 LEU A O 1
ATOM 640 N N . TRP A 1 82 ? -12.464 2.201 7.564 1.00 84.88 82 TRP A N 1
ATOM 641 C CA . TRP A 1 82 ? -12.493 2.710 6.200 1.00 84.88 82 TRP A CA 1
ATOM 642 C C . TRP A 1 82 ? -11.376 3.719 5.976 1.00 84.88 82 TRP A C 1
ATOM 644 O O . TRP A 1 82 ? -11.618 4.932 5.896 1.00 84.88 82 TRP A O 1
ATOM 654 N N . PRO A 1 83 ? -10.131 3.220 6.012 1.00 86.31 83 PRO A N 1
ATOM 655 C CA . PRO A 1 83 ? -8.966 4.072 6.039 1.00 86.31 83 PRO A CA 1
ATOM 656 C C . PRO A 1 83 ? -8.875 4.942 4.786 1.00 86.31 83 PRO A C 1
ATOM 658 O O . PRO A 1 83 ? -9.251 4.545 3.688 1.00 86.31 83 PRO A O 1
ATOM 661 N N . THR A 1 84 ? -8.294 6.124 4.956 1.00 86.56 84 THR A N 1
ATOM 662 C CA . THR A 1 84 ? -7.724 6.879 3.839 1.00 86.56 84 THR A CA 1
ATOM 663 C C . THR A 1 84 ? -6.225 6.658 3.766 1.00 86.56 84 THR A C 1
ATOM 665 O O . THR A 1 84 ? -5.604 6.358 4.787 1.00 86.56 84 THR A O 1
ATOM 668 N N . ASP A 1 85 ? -5.640 6.927 2.597 1.00 87.00 85 ASP A N 1
ATOM 669 C CA . ASP A 1 85 ? -4.191 6.919 2.359 1.00 87.00 85 ASP A CA 1
ATOM 670 C C . ASP A 1 85 ? -3.422 7.611 3.498 1.00 87.00 85 ASP A C 1
ATOM 672 O O . ASP A 1 85 ? -2.538 7.024 4.113 1.00 87.00 85 ASP A O 1
ATOM 676 N N . GLU A 1 86 ? -3.845 8.827 3.868 1.00 84.69 86 GLU A N 1
ATOM 677 C CA . GLU A 1 86 ? -3.216 9.621 4.932 1.00 84.69 86 GLU A CA 1
ATOM 678 C C . GLU A 1 86 ? -3.225 8.911 6.299 1.00 84.69 86 GLU A C 1
ATOM 680 O O . GLU A 1 86 ? -2.265 9.003 7.061 1.00 84.69 86 GLU A O 1
ATOM 685 N N . VAL A 1 87 ? -4.302 8.189 6.626 1.00 85.44 87 VAL A N 1
ATOM 686 C CA . VAL A 1 87 ? -4.428 7.478 7.904 1.00 85.44 87 VAL A CA 1
ATOM 687 C C . VAL A 1 87 ? -3.525 6.246 7.922 1.00 85.44 87 VAL A C 1
ATOM 689 O O . VAL A 1 87 ? -2.892 5.997 8.948 1.00 85.44 87 VAL A O 1
ATOM 692 N N . LEU A 1 88 ? -3.416 5.507 6.816 1.00 86.50 88 LEU A N 1
ATOM 693 C CA . LEU A 1 88 ? -2.519 4.347 6.708 1.00 86.50 88 LEU A CA 1
ATOM 694 C C . LEU A 1 88 ? -1.044 4.763 6.717 1.00 86.50 88 LEU A C 1
ATOM 696 O O . LEU A 1 88 ? -0.265 4.219 7.500 1.00 86.50 88 LEU A O 1
ATOM 700 N N . ASP A 1 89 ? -0.677 5.781 5.935 1.00 85.00 89 ASP A N 1
ATOM 701 C CA . ASP A 1 89 ? 0.686 6.327 5.910 1.00 85.00 89 ASP A CA 1
ATOM 702 C C . ASP A 1 89 ? 1.089 6.872 7.284 1.00 85.00 89 ASP A C 1
ATOM 704 O O . ASP A 1 89 ? 2.188 6.621 7.784 1.00 85.00 89 ASP A O 1
ATOM 708 N N . SER A 1 90 ? 0.174 7.588 7.941 1.00 81.56 90 SER A N 1
ATOM 709 C CA . SER A 1 90 ? 0.396 8.058 9.302 1.00 81.56 90 SER A CA 1
ATOM 710 C C . SER A 1 90 ? 0.565 6.887 10.272 1.00 81.56 90 SER A C 1
ATOM 712 O O . SER A 1 90 ? 1.426 6.948 11.153 1.00 81.56 90 SER A O 1
ATOM 714 N N . SER A 1 91 ? -0.221 5.816 10.108 1.00 80.19 91 SER A N 1
ATOM 715 C CA . SER A 1 91 ? -0.156 4.630 10.970 1.00 80.19 91 SER A CA 1
ATOM 716 C C . SER A 1 91 ? 1.222 3.987 10.893 1.00 80.19 91 SER A C 1
ATOM 718 O O . SER A 1 91 ? 1.821 3.712 11.929 1.00 80.19 91 SER A O 1
ATOM 720 N N . ASP A 1 92 ? 1.795 3.854 9.701 1.00 78.19 92 ASP A N 1
ATOM 721 C CA . ASP A 1 92 ? 3.144 3.304 9.517 1.00 78.19 92 ASP A CA 1
ATOM 722 C C . ASP A 1 92 ? 4.226 4.053 10.284 1.00 78.19 92 ASP A C 1
ATOM 724 O O . ASP A 1 92 ? 5.090 3.434 10.910 1.00 78.19 92 ASP A O 1
ATOM 728 N N . GLN A 1 93 ? 4.156 5.382 10.289 1.00 74.44 93 GLN A N 1
ATOM 729 C CA . GLN A 1 93 ? 5.137 6.220 10.977 1.00 74.44 93 GLN A CA 1
ATOM 730 C C . GLN A 1 93 ? 5.116 6.017 12.499 1.00 74.44 93 GLN A C 1
ATOM 732 O O . GLN A 1 93 ? 6.140 6.169 13.165 1.00 74.44 93 GLN A O 1
ATOM 737 N N . HIS A 1 94 ? 3.963 5.651 13.061 1.00 70.19 94 HIS A N 1
ATOM 738 C CA . HIS A 1 94 ? 3.741 5.653 14.505 1.00 70.19 94 HIS A CA 1
ATOM 739 C C . HIS A 1 94 ? 3.505 4.260 15.111 1.00 70.19 94 HIS A C 1
ATOM 741 O O . HIS A 1 94 ? 3.580 4.109 16.332 1.00 70.19 94 HIS A O 1
ATOM 747 N N . MET A 1 95 ? 3.229 3.233 14.302 1.00 67.19 95 MET A N 1
ATOM 748 C CA . MET A 1 95 ? 2.837 1.907 14.793 1.00 67.19 95 MET A CA 1
ATOM 749 C C . MET A 1 95 ? 3.994 1.007 15.230 1.00 67.19 95 MET A C 1
ATOM 751 O O . MET A 1 95 ? 3.697 0.027 15.907 1.00 67.19 95 MET A O 1
ATOM 755 N N . THR A 1 96 ? 5.258 1.316 14.893 1.00 59.41 96 THR A N 1
ATOM 756 C CA . THR A 1 96 ? 6.498 0.536 15.178 1.00 59.41 96 THR A CA 1
ATOM 757 C C . THR A 1 96 ? 6.389 -0.518 16.303 1.00 59.41 96 THR A C 1
ATOM 759 O O . THR A 1 96 ? 6.831 -0.308 17.431 1.00 59.41 96 THR A O 1
ATOM 762 N N . GLY A 1 97 ? 5.774 -1.669 15.991 1.00 59.09 97 GLY A N 1
ATOM 763 C CA . GLY A 1 97 ? 5.593 -2.840 16.862 1.00 59.09 97 GLY A CA 1
ATOM 764 C C . GLY A 1 97 ? 4.759 -2.671 18.145 1.00 59.09 97 GLY A C 1
ATOM 765 O O . GLY A 1 97 ? 4.671 -3.619 18.923 1.00 59.09 97 GLY A O 1
ATOM 766 N N . LYS A 1 98 ? 4.169 -1.501 18.421 1.00 64.50 98 LYS A N 1
ATOM 767 C CA . LYS A 1 98 ? 3.607 -1.185 19.755 1.00 64.50 98 LYS A CA 1
ATOM 768 C C . LYS A 1 98 ? 2.100 -1.362 19.876 1.00 64.50 98 LYS A C 1
ATOM 770 O O . LYS A 1 98 ? 1.605 -1.543 20.987 1.00 64.50 98 LYS A O 1
ATOM 775 N N . LEU A 1 99 ? 1.369 -1.299 18.767 1.00 72.56 99 LEU A N 1
ATOM 776 C CA . LEU A 1 99 ? -0.093 -1.327 18.760 1.00 72.56 99 LEU A CA 1
ATOM 777 C C . LEU A 1 99 ? -0.579 -2.541 17.967 1.00 72.56 99 LEU A C 1
ATOM 779 O O . LEU A 1 99 ? 0.025 -2.920 16.968 1.00 72.56 99 LEU A O 1
ATOM 783 N N . SER A 1 100 ? -1.656 -3.177 18.424 1.00 79.12 100 SER A N 1
ATOM 784 C CA . SER A 1 100 ? -2.428 -4.073 17.561 1.00 79.12 100 SER A CA 1
ATOM 785 C C . SER A 1 100 ? -3.456 -3.235 16.815 1.00 79.12 100 SER A C 1
ATOM 787 O O . SER A 1 100 ? -4.194 -2.484 17.461 1.00 79.12 100 SER A O 1
ATOM 789 N N . THR A 1 101 ? -3.553 -3.414 15.503 1.00 85.38 101 THR A N 1
ATOM 790 C CA . THR A 1 101 ? -4.442 -2.609 14.658 1.00 85.38 101 THR A CA 1
ATOM 791 C C . THR A 1 101 ? -5.456 -3.502 13.955 1.00 85.38 101 THR A C 1
ATOM 793 O O . THR A 1 101 ? -5.088 -4.532 13.402 1.00 85.38 101 THR A O 1
ATOM 796 N N . LEU A 1 102 ? -6.730 -3.128 13.979 1.00 88.25 102 LEU A N 1
ATOM 797 C CA . LEU A 1 102 ? -7.786 -3.705 13.153 1.00 88.25 102 LEU A CA 1
ATOM 798 C C . LEU A 1 102 ? -8.156 -2.679 12.090 1.00 88.25 102 LEU A C 1
ATOM 800 O O . LEU A 1 102 ? -8.587 -1.583 12.433 1.00 88.25 102 LEU A O 1
ATOM 804 N N . VAL A 1 103 ? -7.996 -3.031 10.824 1.00 89.06 103 VAL A N 1
ATOM 805 C CA . VAL A 1 103 ? -8.436 -2.232 9.684 1.00 89.06 103 VAL A CA 1
ATOM 806 C C . VAL A 1 103 ? -9.729 -2.838 9.155 1.00 89.06 103 VAL A C 1
ATOM 808 O O . VAL A 1 103 ? -9.786 -4.032 8.859 1.00 89.06 103 VAL A O 1
ATOM 811 N N . VAL A 1 104 ? -10.775 -2.023 9.070 1.00 88.00 104 VAL A N 1
ATOM 812 C CA . VAL A 1 104 ? -12.051 -2.395 8.455 1.00 88.00 104 VAL A CA 1
ATOM 813 C C . VAL A 1 104 ? -12.120 -1.718 7.097 1.00 88.00 104 VAL A C 1
ATOM 815 O O . VAL A 1 104 ? -12.022 -0.493 7.034 1.00 88.00 104 VAL A O 1
ATOM 818 N N . THR A 1 105 ? -12.265 -2.492 6.025 1.00 83.31 105 THR A N 1
ATOM 819 C CA . THR A 1 105 ? -12.184 -1.973 4.655 1.00 83.31 105 THR A CA 1
ATOM 820 C C . THR A 1 105 ? -13.407 -2.278 3.803 1.00 83.31 105 THR A C 1
ATOM 822 O O . THR A 1 105 ? -14.053 -3.314 3.966 1.00 83.31 105 THR A O 1
ATOM 825 N N . TRP A 1 106 ? -13.665 -1.376 2.852 1.00 69.44 106 TRP A N 1
ATOM 826 C CA . TRP A 1 106 ? -14.608 -1.556 1.746 1.00 69.44 106 TRP A CA 1
ATOM 827 C C . TRP A 1 106 ? -13.957 -2.138 0.487 1.00 69.44 106 TRP A C 1
ATOM 829 O O . TRP A 1 106 ? -14.678 -2.508 -0.437 1.00 69.44 106 TRP A O 1
ATOM 839 N N . SER A 1 107 ? -12.627 -2.071 0.363 1.00 66.62 107 SER A N 1
ATOM 840 C CA . SER A 1 107 ? -12.016 -1.935 -0.957 1.00 66.62 107 SER A CA 1
ATOM 841 C C . SER A 1 107 ? -10.957 -2.986 -1.262 1.00 66.62 107 SER A C 1
ATOM 843 O O . SER A 1 107 ? -10.112 -3.323 -0.439 1.00 66.62 107 SER A O 1
ATOM 845 N N . GLU A 1 108 ? -10.964 -3.446 -2.511 1.00 77.88 108 GLU A N 1
ATOM 846 C CA . GLU A 1 108 ? -9.807 -4.074 -3.150 1.00 77.88 108 GLU A CA 1
ATOM 847 C C . GLU A 1 108 ? -8.834 -2.995 -3.677 1.00 77.88 108 GLU A C 1
ATOM 849 O O . GLU A 1 108 ? -8.210 -3.166 -4.727 1.00 77.88 108 GLU A O 1
ATOM 854 N N . ASP A 1 109 ? -8.745 -1.830 -3.011 1.00 88.50 109 ASP A N 1
ATOM 855 C CA . ASP A 1 109 ? -7.808 -0.779 -3.406 1.00 88.50 109 ASP A CA 1
ATOM 856 C C . ASP A 1 109 ? -6.375 -1.295 -3.280 1.00 88.50 109 ASP A C 1
ATOM 858 O O . ASP A 1 109 ? -5.961 -1.840 -2.255 1.00 88.50 109 ASP A O 1
ATOM 862 N N . ALA A 1 110 ? -5.605 -1.106 -4.348 1.00 88.25 110 ALA A N 1
ATOM 863 C CA . ALA A 1 110 ? -4.255 -1.632 -4.452 1.00 88.25 110 ALA A CA 1
ATOM 864 C C . ALA A 1 110 ? -3.316 -1.078 -3.368 1.00 88.25 110 ALA A C 1
ATOM 866 O O . ALA A 1 110 ? -2.455 -1.803 -2.874 1.00 88.25 110 ALA A O 1
ATOM 867 N N . ALA A 1 111 ? -3.467 0.193 -2.978 1.00 89.44 111 ALA A N 1
ATOM 868 C CA . ALA A 1 111 ? -2.613 0.781 -1.951 1.00 89.44 111 ALA A CA 1
ATOM 869 C C . ALA A 1 111 ? -2.936 0.203 -0.575 1.00 89.44 111 ALA A C 1
ATOM 871 O O . ALA A 1 111 ? -2.032 -0.168 0.172 1.00 89.44 111 ALA A O 1
ATOM 872 N N . GLU A 1 112 ? -4.224 0.084 -0.265 1.00 88.44 112 GLU A N 1
ATOM 873 C CA . GLU A 1 112 ? -4.679 -0.508 0.984 1.00 88.44 112 GLU A CA 1
ATOM 874 C C . GLU A 1 112 ? -4.276 -1.984 1.097 1.00 88.44 112 GLU A C 1
ATOM 876 O O . GLU A 1 112 ? -3.707 -2.395 2.109 1.00 88.44 112 GLU A O 1
ATOM 881 N N . MET A 1 113 ? -4.486 -2.776 0.043 1.00 87.44 113 MET A N 1
ATOM 882 C CA . MET A 1 113 ? -4.058 -4.176 0.013 1.00 87.44 113 MET A CA 1
ATOM 883 C C . MET A 1 113 ? -2.538 -4.313 0.125 1.00 87.44 113 MET A C 1
ATOM 885 O O . MET A 1 113 ? -2.057 -5.165 0.876 1.00 87.44 113 MET A O 1
ATOM 889 N N . GLY A 1 114 ? -1.775 -3.440 -0.538 1.00 88.75 114 GLY A N 1
ATOM 890 C CA . GLY A 1 114 ? -0.318 -3.392 -0.414 1.00 88.75 114 GLY A CA 1
ATOM 891 C C . GLY A 1 114 ? 0.120 -3.116 1.024 1.00 88.75 114 GLY A C 1
ATOM 892 O O . GLY A 1 114 ? 1.000 -3.798 1.551 1.00 88.75 114 GLY A O 1
ATOM 893 N N . TRP A 1 115 ? -0.553 -2.179 1.695 1.00 89.62 115 TRP A N 1
ATOM 894 C CA . TRP A 1 115 ? -0.315 -1.853 3.099 1.00 89.62 115 TRP A CA 1
ATOM 895 C C . TRP A 1 115 ? -0.635 -3.038 4.020 1.00 89.62 115 TRP A C 1
ATOM 897 O O . TRP A 1 115 ? 0.175 -3.419 4.864 1.00 89.62 115 TRP A O 1
ATOM 907 N N . LEU A 1 116 ? -1.783 -3.688 3.827 1.00 88.38 116 LEU A N 1
ATOM 908 C CA . LEU A 1 116 ? -2.192 -4.846 4.625 1.00 88.38 116 LEU A CA 1
ATOM 909 C C . LEU A 1 116 ? -1.231 -6.033 4.454 1.00 88.38 116 LEU A C 1
ATOM 911 O O . LEU A 1 116 ? -0.885 -6.691 5.436 1.00 88.38 116 LEU A O 1
ATOM 915 N N . ARG A 1 117 ? -0.751 -6.289 3.230 1.00 87.88 117 ARG A N 1
ATOM 916 C CA . ARG A 1 117 ? 0.240 -7.340 2.942 1.00 87.88 117 ARG A CA 1
ATOM 917 C C . ARG A 1 117 ? 1.612 -7.039 3.535 1.00 87.88 117 ARG A C 1
ATOM 919 O O . ARG A 1 117 ? 2.220 -7.949 4.095 1.00 87.88 117 ARG A O 1
ATOM 926 N N . LYS A 1 118 ? 2.079 -5.784 3.461 1.00 86.38 118 LYS A N 1
ATOM 927 C CA . LYS A 1 118 ? 3.326 -5.320 4.105 1.00 86.38 118 LYS A CA 1
ATOM 928 C C . LYS A 1 118 ? 3.359 -5.687 5.589 1.00 86.38 118 LYS A C 1
ATOM 930 O O . LYS A 1 118 ? 4.396 -6.070 6.119 1.00 86.38 118 LYS A O 1
ATOM 935 N N . HIS A 1 119 ? 2.206 -5.581 6.242 1.00 86.00 119 HIS A N 1
ATOM 936 C CA . HIS A 1 119 ? 2.029 -5.842 7.668 1.00 86.00 119 HIS A CA 1
ATOM 937 C C . HIS A 1 119 ? 1.583 -7.264 8.005 1.00 86.00 119 HIS A C 1
ATOM 939 O O . HIS A 1 119 ? 1.252 -7.537 9.161 1.00 86.00 119 HIS A O 1
ATOM 945 N N . HIS A 1 120 ? 1.557 -8.169 7.022 1.00 87.56 120 HIS A N 1
ATOM 946 C CA . HIS A 1 120 ? 1.084 -9.544 7.190 1.00 87.56 120 HIS A CA 1
ATOM 947 C C . HIS A 1 120 ? -0.281 -9.608 7.890 1.00 87.56 120 HIS A C 1
ATOM 949 O O . HIS A 1 120 ? -0.480 -10.386 8.828 1.00 87.56 120 HIS A O 1
ATOM 955 N N . ALA A 1 121 ? -1.209 -8.737 7.481 1.00 88.19 121 ALA A N 1
ATOM 956 C CA . ALA A 1 121 ? -2.497 -8.632 8.142 1.00 88.19 121 ALA A CA 1
ATOM 957 C C . ALA A 1 121 ? -3.244 -9.975 8.112 1.00 88.19 121 ALA A C 1
ATOM 959 O O . ALA A 1 121 ? -3.215 -10.700 7.118 1.00 88.19 121 ALA A O 1
ATOM 960 N N . VAL A 1 122 ? -3.910 -10.308 9.213 1.00 89.19 122 VAL A N 1
ATOM 961 C CA . VAL A 1 122 ? -4.699 -11.534 9.361 1.00 89.19 122 VAL A CA 1
ATOM 962 C C . VAL A 1 122 ? -6.167 -11.204 9.141 1.00 89.19 122 VAL A C 1
ATOM 964 O O . VAL A 1 122 ? -6.722 -10.361 9.848 1.00 89.19 122 VAL A O 1
ATOM 967 N N . ASP A 1 123 ? -6.812 -11.873 8.192 1.00 88.00 123 ASP A N 1
ATOM 968 C CA . ASP A 1 123 ? -8.259 -11.759 8.017 1.00 88.00 123 ASP A CA 1
ATOM 969 C C . ASP A 1 123 ? -8.970 -12.301 9.270 1.00 88.00 123 ASP A C 1
ATOM 971 O O . ASP A 1 123 ? -8.717 -13.416 9.738 1.00 88.00 123 ASP A O 1
ATOM 975 N N . LEU A 1 124 ? -9.826 -11.478 9.875 1.00 84.62 124 LEU A N 1
ATOM 976 C CA . LEU A 1 124 ? -10.466 -11.792 11.149 1.00 84.62 124 LEU A CA 1
ATOM 977 C C . LEU A 1 124 ? -11.497 -12.929 11.026 1.00 84.62 124 LEU A C 1
ATOM 979 O O . LEU A 1 124 ? -11.736 -13.641 12.011 1.00 84.62 124 LEU A O 1
ATOM 983 N N . VAL A 1 125 ? -12.081 -13.102 9.838 1.00 82.81 125 VAL A N 1
ATOM 984 C CA . VAL A 1 125 ? -13.111 -14.096 9.527 1.00 82.81 125 VAL A CA 1
ATOM 985 C C . VAL A 1 125 ? -12.462 -15.398 9.069 1.00 82.81 125 VAL A C 1
ATOM 987 O O . VAL A 1 125 ? -12.673 -16.433 9.702 1.00 82.81 125 VAL A O 1
ATOM 990 N N . THR A 1 126 ? -11.635 -15.355 8.020 1.00 85.56 126 THR A N 1
ATOM 991 C CA . THR A 1 126 ? -11.033 -16.560 7.418 1.00 85.56 126 THR A CA 1
ATOM 992 C C . THR A 1 126 ? -9.814 -17.066 8.181 1.00 85.56 126 THR A C 1
ATOM 994 O O . THR A 1 126 ? -9.472 -18.241 8.077 1.00 85.56 126 THR A O 1
ATOM 997 N N . ARG A 1 127 ? -9.179 -16.204 8.990 1.00 85.75 127 ARG A N 1
ATOM 998 C CA . ARG A 1 127 ? -7.920 -16.473 9.713 1.00 85.75 127 ARG A CA 1
ATOM 999 C C . ARG A 1 127 ? -6.706 -16.669 8.824 1.00 85.75 127 ARG A C 1
ATOM 1001 O O . ARG A 1 127 ? -5.652 -17.076 9.312 1.00 85.75 127 ARG A O 1
ATOM 1008 N N . GLU A 1 128 ? -6.825 -16.330 7.552 1.00 87.88 128 GLU A N 1
ATOM 1009 C CA . GLU A 1 128 ? -5.705 -16.365 6.634 1.00 87.88 128 GLU A CA 1
ATOM 1010 C C . GLU A 1 128 ? -4.824 -15.133 6.832 1.00 87.88 128 GLU A C 1
ATOM 1012 O O . GLU A 1 128 ? -5.293 -13.995 6.896 1.00 87.88 128 GLU A O 1
ATOM 1017 N N . THR A 1 129 ? -3.518 -15.362 6.937 1.00 88.94 129 THR A N 1
ATOM 1018 C CA . THR A 1 129 ? -2.531 -14.288 6.869 1.00 88.94 129 THR A CA 1
ATOM 1019 C C . THR A 1 129 ? -2.365 -13.874 5.416 1.00 88.94 129 THR A C 1
ATOM 1021 O O . THR A 1 129 ? -2.027 -14.701 4.564 1.00 88.94 129 THR A O 1
ATOM 1024 N N . LEU A 1 130 ? -2.541 -12.585 5.137 1.00 86.88 130 LEU A N 1
ATOM 1025 C CA . LEU A 1 130 ? -2.211 -12.029 3.839 1.00 86.88 130 LEU A CA 1
ATOM 1026 C C . LEU A 1 130 ? -0.713 -12.189 3.597 1.00 86.88 130 LEU A C 1
ATOM 1028 O O . LEU A 1 130 ? 0.132 -11.633 4.303 1.00 86.88 130 LEU A O 1
ATOM 1032 N N . LYS A 1 131 ? -0.388 -12.983 2.580 1.00 84.44 131 LYS A N 1
ATOM 1033 C CA . LYS A 1 131 ? 0.986 -13.140 2.123 1.00 84.44 131 LYS A CA 1
ATOM 1034 C C . LYS A 1 131 ? 1.446 -11.854 1.432 1.00 84.44 131 LYS A C 1
ATOM 1036 O O . LYS A 1 131 ? 0.616 -11.204 0.776 1.00 84.44 131 LYS A O 1
ATOM 1041 N N . PRO A 1 132 ? 2.745 -11.514 1.528 1.00 79.56 132 PRO A N 1
ATOM 1042 C CA . PRO A 1 132 ? 3.359 -10.569 0.609 1.00 79.56 132 PRO A CA 1
ATOM 1043 C C . PRO A 1 132 ? 2.979 -10.924 -0.825 1.00 79.56 132 PRO A C 1
ATOM 1045 O O . PRO A 1 132 ? 2.791 -12.099 -1.147 1.00 79.56 132 PRO A O 1
ATOM 1048 N N . LEU A 1 133 ? 2.824 -9.906 -1.662 1.00 72.12 133 LEU A N 1
ATOM 1049 C CA . LEU A 1 133 ? 2.521 -10.109 -3.068 1.00 72.12 133 LEU A CA 1
ATOM 1050 C C . LEU A 1 133 ? 3.674 -10.916 -3.692 1.00 72.12 133 LEU A C 1
ATOM 1052 O O . LEU A 1 133 ? 4.808 -10.438 -3.706 1.00 72.12 133 LEU A O 1
ATOM 1056 N N . GLU A 1 134 ? 3.402 -12.141 -4.155 1.00 67.81 134 GLU A N 1
ATOM 1057 C CA . GLU A 1 134 ? 4.304 -12.819 -5.095 1.00 67.81 134 GLU A CA 1
ATOM 1058 C C . GLU A 1 134 ? 4.422 -11.916 -6.325 1.00 67.81 134 GLU A C 1
ATOM 1060 O O . GLU A 1 134 ? 3.419 -11.330 -6.730 1.00 67.81 134 GLU A O 1
ATOM 1065 N N . SER A 1 135 ? 5.631 -11.724 -6.859 1.00 65.69 135 SER A N 1
ATOM 1066 C CA . SER A 1 135 ? 5.903 -10.682 -7.853 1.00 65.69 135 SER A CA 1
ATOM 1067 C C . SER A 1 135 ? 4.980 -10.782 -9.068 1.00 65.69 135 SER A C 1
ATOM 1069 O O . SER A 1 135 ? 5.194 -11.581 -9.978 1.00 65.69 135 SER A O 1
ATOM 1071 N N . VAL A 1 136 ? 3.938 -9.955 -9.084 1.00 69.12 136 VAL A N 1
ATOM 1072 C CA . VAL A 1 136 ? 3.003 -9.800 -10.210 1.00 69.12 136 VAL A CA 1
ATOM 1073 C C . VAL A 1 136 ? 3.578 -8.893 -11.300 1.00 69.12 136 VAL A C 1
ATOM 1075 O O . VAL A 1 136 ? 3.050 -8.824 -12.409 1.00 69.12 136 VAL A O 1
ATOM 1078 N N . LEU A 1 137 ? 4.653 -8.169 -10.982 1.00 84.00 137 LEU A N 1
ATOM 1079 C CA . LEU A 1 137 ? 5.408 -7.365 -11.928 1.00 84.00 137 LEU A CA 1
ATOM 1080 C C . LEU A 1 137 ? 6.470 -8.232 -12.607 1.00 84.00 137 LEU A C 1
ATOM 1082 O O . LEU A 1 137 ? 6.946 -9.220 -12.051 1.00 84.00 137 LEU A O 1
ATOM 1086 N N . SER A 1 138 ? 6.879 -7.845 -13.817 1.00 88.25 138 SER A N 1
ATOM 1087 C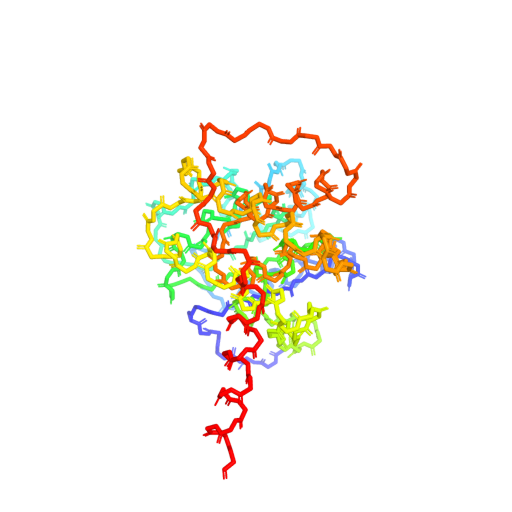 CA . SER A 1 138 ? 8.014 -8.513 -14.451 1.00 88.25 138 SER A CA 1
ATOM 1088 C C . SER A 1 138 ? 9.275 -8.322 -13.590 1.00 88.25 138 SER A C 1
ATOM 1090 O O . SER A 1 138 ? 9.483 -7.220 -13.071 1.00 88.25 138 SER A O 1
ATOM 1092 N N . PRO A 1 139 ? 10.150 -9.338 -13.463 1.00 90.06 139 PRO A N 1
ATOM 1093 C CA . PRO A 1 139 ? 11.315 -9.277 -12.572 1.00 90.06 139 PRO A CA 1
ATOM 1094 C C . PRO A 1 139 ? 12.183 -8.022 -12.762 1.00 90.06 139 PRO A C 1
ATOM 1096 O O . PRO A 1 139 ? 12.607 -7.381 -11.803 1.00 90.06 139 PRO A O 1
ATOM 1099 N N . VAL A 1 140 ? 12.379 -7.594 -14.014 1.00 92.00 140 VAL A N 1
ATOM 1100 C CA . VAL A 1 140 ? 13.154 -6.384 -14.339 1.00 92.00 140 VAL A CA 1
ATOM 1101 C C . VAL A 1 140 ? 12.488 -5.094 -13.843 1.00 92.00 140 VAL A C 1
ATOM 1103 O O . VAL A 1 140 ? 13.179 -4.152 -13.453 1.00 92.00 140 VAL A O 1
ATOM 1106 N N . VAL A 1 141 ? 11.152 -5.038 -13.833 1.00 91.81 141 VAL A N 1
ATOM 1107 C CA . VAL A 1 141 ? 10.409 -3.903 -13.268 1.00 91.81 141 VAL A CA 1
ATOM 1108 C C . VAL A 1 141 ? 10.562 -3.894 -11.757 1.00 91.81 141 VAL A C 1
ATOM 1110 O O . VAL A 1 141 ? 10.774 -2.825 -11.193 1.00 91.81 141 VAL A O 1
ATOM 1113 N N . GLU A 1 142 ? 10.524 -5.053 -11.104 1.00 90.88 142 GLU A N 1
ATOM 1114 C CA . GLU A 1 142 ? 10.698 -5.141 -9.653 1.00 90.88 142 GLU A CA 1
ATOM 1115 C C . GLU A 1 142 ? 12.047 -4.616 -9.199 1.00 90.88 142 GLU A C 1
ATOM 1117 O O . GLU A 1 142 ? 12.110 -3.767 -8.311 1.00 90.88 142 GLU A O 1
ATOM 1122 N N . VAL A 1 143 ? 13.120 -5.088 -9.834 1.00 90.69 143 VAL A N 1
ATOM 1123 C CA . VAL A 1 143 ? 14.483 -4.646 -9.531 1.00 90.69 143 VAL A CA 1
ATOM 1124 C C . VAL A 1 143 ? 14.606 -3.140 -9.745 1.00 90.69 143 VAL A C 1
ATOM 1126 O O . VAL A 1 143 ? 15.090 -2.425 -8.863 1.00 90.69 143 VAL A O 1
ATOM 1129 N N . GLY A 1 144 ? 14.083 -2.632 -10.865 1.00 90.31 144 GLY A N 1
ATOM 1130 C CA . GLY A 1 144 ? 14.074 -1.200 -11.136 1.00 90.31 144 GLY A CA 1
ATOM 1131 C C . GLY A 1 144 ? 13.290 -0.396 -10.097 1.00 90.31 144 GLY A C 1
ATOM 1132 O O . GLY A 1 144 ? 13.765 0.640 -9.636 1.00 90.31 144 GLY A O 1
ATOM 1133 N N . MET A 1 145 ? 12.115 -0.870 -9.679 1.00 90.56 145 MET A N 1
ATOM 1134 C CA . MET A 1 145 ? 11.299 -0.192 -8.670 1.00 90.56 145 MET A CA 1
ATOM 1135 C C . MET A 1 145 ? 11.932 -0.249 -7.280 1.00 90.56 145 MET A C 1
ATOM 1137 O O . MET A 1 145 ? 11.958 0.775 -6.602 1.00 90.56 145 MET A O 1
ATOM 1141 N N . ARG A 1 146 ? 12.506 -1.389 -6.873 1.00 87.56 146 ARG A N 1
ATOM 1142 C CA . ARG A 1 146 ? 13.264 -1.522 -5.616 1.00 87.56 146 ARG A CA 1
ATOM 1143 C C . ARG A 1 146 ? 14.420 -0.529 -5.573 1.00 87.56 146 ARG A C 1
ATOM 1145 O O . ARG A 1 146 ? 14.544 0.209 -4.599 1.00 87.56 146 ARG A O 1
ATOM 1152 N N . TYR A 1 147 ? 15.188 -0.437 -6.659 1.00 86.69 147 TYR A N 1
ATOM 1153 C CA . TYR A 1 147 ? 16.273 0.536 -6.791 1.00 86.69 147 TYR A CA 1
ATOM 1154 C C . TYR A 1 147 ? 15.781 1.983 -6.639 1.00 86.69 147 TYR A C 1
ATOM 1156 O O . TYR A 1 147 ? 16.461 2.823 -6.047 1.00 86.69 147 TYR A O 1
ATOM 1164 N N . LEU A 1 148 ? 14.593 2.291 -7.169 1.00 84.19 148 LEU A N 1
ATOM 1165 C CA . LEU A 1 148 ? 14.006 3.621 -7.045 1.00 84.19 148 LEU A CA 1
ATOM 1166 C C . LEU A 1 148 ? 13.529 3.923 -5.628 1.00 84.19 148 LEU A C 1
ATOM 1168 O O . LEU A 1 148 ? 13.732 5.047 -5.194 1.00 84.19 148 LEU A O 1
ATOM 1172 N N . ILE A 1 149 ? 12.912 2.980 -4.911 1.00 81.25 149 ILE A N 1
ATOM 1173 C CA . ILE A 1 149 ? 12.314 3.251 -3.590 1.00 81.25 149 ILE A CA 1
ATOM 1174 C C . ILE A 1 149 ? 13.296 3.122 -2.424 1.00 81.25 149 ILE A C 1
ATOM 1176 O O . ILE A 1 149 ? 13.129 3.801 -1.412 1.00 81.25 149 ILE A O 1
ATOM 1180 N N . GLU A 1 150 ? 14.336 2.297 -2.548 1.00 77.50 150 GLU A N 1
ATOM 1181 C CA . GLU A 1 150 ? 15.274 1.993 -1.461 1.00 77.50 150 GLU A CA 1
ATOM 1182 C C . GLU A 1 150 ? 15.925 3.238 -0.814 1.00 77.50 150 GLU A C 1
ATOM 1184 O O . GLU A 1 150 ? 15.979 3.304 0.420 1.00 77.50 150 GLU A O 1
ATOM 1189 N N . PRO A 1 151 ? 16.353 4.276 -1.566 1.00 70.81 151 PRO A N 1
ATOM 1190 C CA . PRO A 1 151 ? 16.879 5.508 -0.970 1.00 70.81 151 PRO A CA 1
ATOM 1191 C C . PRO A 1 151 ? 15.846 6.303 -0.154 1.00 70.81 151 PRO A C 1
ATOM 1193 O O . PRO A 1 151 ? 16.225 7.116 0.694 1.00 70.81 151 PRO A O 1
ATOM 1196 N N . TYR A 1 152 ? 14.553 6.096 -0.417 1.00 67.56 152 TYR A N 1
ATOM 1197 C CA . TYR A 1 152 ? 13.445 6.849 0.178 1.00 67.56 152 TYR A CA 1
ATOM 1198 C C . TYR A 1 152 ? 12.848 6.150 1.388 1.00 67.56 152 TYR A C 1
ATOM 1200 O O . TYR A 1 152 ? 12.550 6.824 2.374 1.00 67.56 152 TYR A O 1
ATOM 1208 N N . VAL A 1 153 ? 12.798 4.814 1.366 1.00 62.19 153 VAL A N 1
ATOM 1209 C CA . VAL A 1 153 ? 12.462 3.986 2.537 1.00 62.19 153 VAL A CA 1
ATOM 1210 C C . VAL A 1 153 ? 13.404 4.292 3.713 1.00 62.19 153 VAL A C 1
ATOM 1212 O O . VAL A 1 153 ? 12.995 4.235 4.868 1.00 62.19 153 VAL A O 1
ATOM 1215 N N . ARG A 1 154 ? 14.649 4.710 3.437 1.00 60.50 154 ARG A N 1
ATOM 1216 C CA . ARG A 1 154 ? 15.645 5.095 4.455 1.00 60.50 154 ARG A CA 1
ATOM 1217 C C . ARG A 1 154 ? 15.569 6.560 4.927 1.00 60.50 154 ARG A C 1
ATOM 1219 O O . ARG A 1 154 ? 16.481 7.004 5.619 1.00 60.50 154 ARG A O 1
ATOM 1226 N N . GLY A 1 155 ? 14.504 7.301 4.598 1.00 51.69 155 GLY A N 1
ATOM 1227 C CA . GLY A 1 155 ? 14.170 8.565 5.278 1.00 51.69 155 GLY A CA 1
ATOM 1228 C C . GLY A 1 155 ? 14.182 9.846 4.438 1.00 51.69 155 GLY A C 1
ATOM 1229 O O . GLY A 1 155 ? 14.107 10.925 5.018 1.00 51.69 155 GLY A O 1
ATOM 1230 N N . ASN A 1 156 ? 14.256 9.769 3.104 1.00 51.19 156 ASN A N 1
ATOM 1231 C CA . ASN A 1 156 ? 14.366 10.973 2.260 1.00 51.19 156 ASN A CA 1
ATOM 1232 C C . ASN A 1 156 ? 13.072 11.423 1.560 1.00 51.19 156 ASN A C 1
ATOM 1234 O O . ASN A 1 156 ? 13.059 12.532 1.033 1.00 51.19 156 ASN A O 1
ATOM 1238 N N . GLY A 1 157 ? 12.006 10.611 1.560 1.00 55.66 157 GLY A N 1
ATOM 1239 C CA . GLY A 1 157 ? 10.739 10.915 0.874 1.00 55.66 157 GLY A CA 1
ATOM 1240 C C . GLY A 1 157 ? 10.865 11.014 -0.657 1.00 55.66 157 GLY A C 1
ATOM 1241 O O . GLY A 1 157 ? 11.792 11.626 -1.197 1.00 55.66 157 GLY A O 1
ATOM 1242 N N . PHE A 1 158 ? 9.935 10.414 -1.402 1.00 57.88 158 PHE A N 1
ATOM 1243 C CA . PHE A 1 158 ? 10.045 10.369 -2.867 1.00 57.88 158 PHE A CA 1
ATOM 1244 C C . PHE A 1 158 ? 9.889 11.752 -3.533 1.00 57.88 158 PHE A C 1
ATOM 1246 O O . PHE A 1 158 ? 10.420 11.979 -4.621 1.00 57.88 158 PHE A O 1
ATOM 1253 N N . GLY A 1 159 ? 9.266 12.717 -2.844 1.00 54.69 159 GLY A N 1
ATOM 1254 C CA . GLY A 1 159 ? 9.016 14.086 -3.323 1.00 54.69 159 GLY A CA 1
ATOM 1255 C C . GLY A 1 159 ? 10.252 14.946 -3.648 1.00 54.69 159 GLY A C 1
ATOM 1256 O O . GLY A 1 159 ? 10.114 16.107 -4.038 1.00 54.69 159 GLY A O 1
ATOM 1257 N N . SER A 1 160 ? 11.472 14.417 -3.517 1.00 59.59 160 SER A N 1
ATOM 1258 C CA . SER A 1 160 ? 12.685 15.110 -3.961 1.00 59.59 160 SER A CA 1
ATOM 1259 C C . SER A 1 160 ? 12.851 15.050 -5.492 1.00 59.59 160 SER A C 1
ATOM 1261 O O . SER A 1 160 ? 12.711 14.004 -6.126 1.00 59.59 160 SER A O 1
ATOM 1263 N N . TYR A 1 161 ? 13.211 16.184 -6.111 1.00 58.28 161 TYR A N 1
ATOM 1264 C CA . TYR A 1 161 ? 13.429 16.316 -7.566 1.00 58.28 161 TYR A CA 1
ATOM 1265 C C . TYR A 1 161 ? 14.260 15.188 -8.225 1.00 58.28 161 TYR A C 1
ATOM 1267 O O . TYR A 1 161 ? 13.914 14.791 -9.343 1.00 58.28 161 TYR A O 1
ATOM 1275 N N . PRO A 1 162 ? 15.332 14.654 -7.600 1.00 63.44 162 PRO A N 1
ATOM 1276 C CA . PRO A 1 162 ? 16.106 13.555 -8.179 1.00 63.44 162 PRO A CA 1
ATOM 1277 C C . PRO A 1 162 ? 15.309 12.251 -8.359 1.00 63.44 162 PRO A C 1
ATOM 1279 O O . PRO A 1 162 ? 15.558 11.531 -9.326 1.00 63.44 162 PRO A O 1
ATOM 1282 N N . GLY A 1 163 ? 14.343 11.961 -7.479 1.00 76.25 163 GLY A N 1
ATOM 1283 C CA . GLY A 1 163 ? 13.540 10.730 -7.523 1.00 76.25 163 GLY A CA 1
ATOM 1284 C C . GLY A 1 163 ? 12.591 10.693 -8.704 1.00 76.25 163 GLY A C 1
ATOM 1285 O O . GLY A 1 163 ? 12.582 9.734 -9.478 1.00 76.25 163 GLY A O 1
ATOM 1286 N N . LYS A 1 164 ? 11.891 11.807 -8.925 1.00 82.88 164 LYS A N 1
ATOM 1287 C CA . LYS A 1 164 ? 11.022 11.996 -10.087 1.00 82.88 164 LYS A CA 1
ATOM 1288 C C . LYS A 1 164 ? 11.754 11.769 -11.410 1.00 82.88 164 LYS A C 1
ATOM 1290 O O . LYS A 1 164 ? 11.253 11.047 -12.267 1.00 82.88 164 LYS A O 1
ATOM 1295 N N . ASN A 1 165 ? 12.923 12.386 -11.597 1.00 86.00 165 ASN A N 1
ATOM 1296 C CA . ASN A 1 165 ? 13.646 12.282 -12.868 1.00 86.00 165 ASN A CA 1
ATOM 1297 C C . ASN A 1 165 ? 14.092 10.837 -13.137 1.00 86.00 165 ASN A C 1
ATOM 1299 O O . ASN A 1 165 ? 13.914 10.346 -14.250 1.00 86.00 165 ASN A O 1
ATOM 1303 N N . LYS A 1 166 ? 14.612 10.145 -12.112 1.00 87.31 166 LYS A N 1
ATOM 1304 C CA . LYS A 1 166 ? 14.977 8.725 -12.208 1.00 87.31 166 LYS A CA 1
ATOM 1305 C C . LYS A 1 166 ? 13.767 7.867 -12.566 1.00 87.31 166 LYS A C 1
ATOM 1307 O O . LYS A 1 166 ? 13.825 7.124 -13.537 1.00 87.31 166 LYS A O 1
ATOM 1312 N N . ALA A 1 167 ? 12.653 8.011 -11.855 1.00 89.38 167 ALA A N 1
ATOM 1313 C CA . ALA A 1 167 ? 11.460 7.220 -12.138 1.00 89.38 167 ALA A CA 1
ATO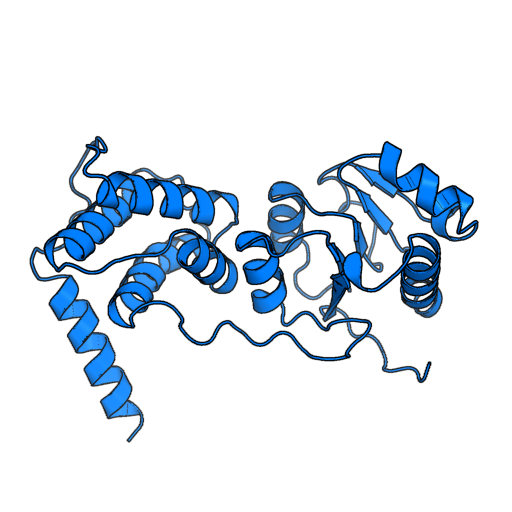M 1314 C C . ALA A 1 167 ? 10.931 7.423 -13.562 1.00 89.38 167 ALA A C 1
ATOM 1316 O O . ALA A 1 167 ? 10.660 6.451 -14.263 1.00 89.38 167 ALA A O 1
ATOM 1317 N N . VAL A 1 168 ? 10.850 8.672 -14.032 1.00 90.19 168 VAL A N 1
ATOM 1318 C CA . VAL A 1 168 ? 10.414 8.962 -15.406 1.00 90.19 168 VAL A CA 1
ATOM 1319 C C . VAL A 1 168 ? 11.349 8.320 -16.436 1.00 90.19 168 VAL A C 1
ATOM 1321 O O . VAL A 1 168 ? 10.866 7.758 -17.420 1.00 90.19 168 VAL A O 1
ATOM 1324 N N . ASP A 1 169 ? 12.666 8.360 -16.223 1.00 90.56 169 ASP A N 1
ATOM 1325 C CA . ASP A 1 169 ? 13.627 7.731 -17.134 1.00 90.56 169 ASP A CA 1
ATOM 1326 C C . ASP A 1 169 ? 13.553 6.198 -17.107 1.00 90.56 169 ASP A C 1
ATOM 1328 O O . ASP A 1 169 ? 13.600 5.577 -18.170 1.00 90.56 169 ASP A O 1
ATOM 1332 N N . ALA A 1 170 ? 13.330 5.588 -15.939 1.00 92.38 170 ALA A N 1
ATOM 1333 C CA . ALA A 1 170 ? 13.055 4.155 -15.833 1.00 92.38 170 ALA A CA 1
ATOM 1334 C C . ALA A 1 170 ? 11.792 3.769 -16.622 1.00 92.38 170 ALA A C 1
ATOM 1336 O O . ALA A 1 170 ? 11.834 2.874 -17.463 1.00 92.38 170 ALA A O 1
ATOM 1337 N N . PHE A 1 171 ? 10.683 4.494 -16.437 1.00 93.75 171 PHE A N 1
ATOM 1338 C CA . PHE A 1 171 ? 9.440 4.240 -17.175 1.00 93.75 171 PHE A CA 1
ATOM 1339 C C . PHE A 1 171 ? 9.601 4.429 -18.686 1.00 93.75 171 PHE A C 1
ATOM 1341 O O . PHE A 1 171 ? 9.025 3.671 -19.470 1.00 93.75 171 PHE A O 1
ATOM 1348 N N . ARG A 1 172 ? 10.419 5.395 -19.124 1.00 92.06 172 ARG A N 1
ATOM 1349 C CA . ARG A 1 172 ? 10.775 5.549 -20.543 1.00 92.06 172 ARG A CA 1
ATOM 1350 C C . ARG A 1 172 ? 11.568 4.349 -21.052 1.00 92.06 172 ARG A C 1
ATOM 1352 O O . ARG A 1 172 ? 11.287 3.884 -22.154 1.00 92.06 172 ARG A O 1
ATOM 1359 N N . ALA A 1 173 ? 12.525 3.844 -20.274 1.00 92.75 173 ALA A N 1
ATOM 1360 C CA . ALA A 1 173 ? 13.292 2.655 -20.630 1.00 92.75 173 ALA A CA 1
ATOM 1361 C C . ALA A 1 173 ? 12.380 1.426 -20.774 1.00 92.75 173 ALA A C 1
ATOM 1363 O O . ALA A 1 173 ? 12.404 0.788 -21.825 1.00 92.75 173 ALA A O 1
ATOM 1364 N N . PHE A 1 174 ? 11.503 1.166 -19.797 1.00 94.25 174 PHE A N 1
ATOM 1365 C CA . PHE A 1 174 ? 10.527 0.071 -19.867 1.00 94.25 174 PHE A CA 1
ATOM 1366 C C . PHE A 1 174 ? 9.636 0.174 -21.105 1.00 94.25 174 PHE A C 1
ATOM 1368 O O . PHE A 1 174 ? 9.515 -0.791 -21.857 1.00 94.25 174 PHE A O 1
ATOM 1375 N N . LYS A 1 175 ? 9.097 1.366 -21.389 1.00 93.19 175 LYS A N 1
ATOM 1376 C CA . LYS A 1 175 ? 8.292 1.597 -22.591 1.00 93.19 175 LYS A CA 1
ATOM 1377 C C . LYS A 1 175 ? 9.070 1.335 -23.883 1.00 93.19 175 LYS A C 1
ATOM 1379 O O . LYS A 1 175 ? 8.530 0.697 -24.782 1.00 93.19 175 LYS A O 1
ATOM 1384 N N . ARG A 1 176 ? 10.316 1.816 -23.998 1.00 92.38 176 ARG A N 1
ATOM 1385 C CA . ARG A 1 176 ? 11.169 1.562 -25.179 1.00 92.38 176 ARG A CA 1
ATOM 1386 C C . ARG A 1 176 ? 11.425 0.069 -25.389 1.00 92.38 176 ARG A C 1
ATOM 1388 O O . ARG A 1 176 ? 11.493 -0.367 -26.530 1.00 92.38 176 ARG A O 1
ATOM 1395 N N . ALA A 1 177 ? 11.519 -0.695 -24.305 1.00 91.62 177 ALA A N 1
ATOM 1396 C CA . ALA A 1 177 ? 11.675 -2.146 -24.332 1.00 91.62 177 ALA A CA 1
ATOM 1397 C C . ALA A 1 177 ? 10.353 -2.924 -24.495 1.00 91.62 177 ALA A C 1
ATOM 1399 O O . ALA A 1 177 ? 10.369 -4.150 -24.436 1.00 91.62 177 ALA A O 1
ATOM 1400 N N . GLY A 1 178 ? 9.210 -2.248 -24.673 1.00 93.00 178 GLY A N 1
ATOM 1401 C CA . GLY A 1 178 ? 7.902 -2.898 -24.812 1.00 93.00 178 GLY A CA 1
ATOM 1402 C C . GLY A 1 178 ? 7.348 -3.502 -23.516 1.00 93.00 178 GLY A C 1
ATOM 1403 O O . GLY A 1 178 ? 6.398 -4.279 -23.560 1.00 93.00 178 GLY A O 1
ATOM 1404 N N . ILE A 1 179 ? 7.917 -3.154 -22.359 1.00 92.94 179 ILE A N 1
ATOM 1405 C CA . ILE A 1 179 ? 7.485 -3.666 -21.057 1.00 92.94 179 ILE A CA 1
ATOM 1406 C C . ILE A 1 179 ? 6.289 -2.845 -20.575 1.00 92.94 179 ILE A C 1
ATOM 1408 O O . ILE A 1 179 ? 6.375 -1.627 -20.405 1.00 92.94 179 ILE A O 1
ATOM 1412 N N . THR A 1 180 ? 5.169 -3.529 -20.345 1.00 89.31 180 THR A N 1
ATOM 1413 C CA . THR A 1 180 ? 3.947 -2.920 -19.810 1.00 89.31 180 THR A CA 1
ATOM 1414 C C . THR A 1 180 ? 3.956 -2.982 -18.288 1.00 89.31 180 THR A C 1
ATOM 1416 O O . THR A 1 180 ? 4.369 -3.983 -17.708 1.00 89.31 180 THR A O 1
ATOM 1419 N N . ILE A 1 181 ? 3.493 -1.910 -17.646 1.00 91.38 181 ILE A N 1
ATOM 1420 C CA . ILE A 1 181 ? 3.363 -1.816 -16.192 1.00 91.38 181 ILE A CA 1
ATOM 1421 C C . ILE A 1 181 ? 1.906 -1.500 -15.886 1.00 91.38 181 ILE A C 1
ATOM 1423 O O . ILE A 1 181 ? 1.404 -0.457 -16.308 1.00 91.38 181 ILE A O 1
ATOM 1427 N N . GLU A 1 182 ? 1.228 -2.394 -15.169 1.00 91.00 182 GLU A N 1
ATOM 1428 C CA . GLU A 1 182 ? -0.122 -2.122 -14.688 1.00 91.00 182 GLU A CA 1
ATOM 1429 C C . GLU A 1 182 ? -0.051 -1.180 -13.472 1.00 91.00 182 GLU A C 1
ATOM 1431 O O . GLU A 1 182 ? 0.575 -1.533 -12.469 1.00 91.00 182 GLU A O 1
ATOM 1436 N N . PRO A 1 183 ? -0.692 0.006 -13.509 1.00 91.44 183 PRO A N 1
ATOM 1437 C CA . PRO A 1 183 ? -0.598 0.973 -12.418 1.00 91.44 183 PRO A CA 1
ATOM 1438 C C . PRO A 1 183 ? -1.066 0.430 -11.064 1.00 91.44 183 PRO A C 1
ATOM 1440 O O . PRO A 1 183 ? -0.458 0.750 -10.051 1.00 91.44 183 PRO A O 1
ATOM 1443 N N . LYS A 1 184 ? -2.113 -0.407 -11.033 1.00 90.75 184 LYS A N 1
ATOM 1444 C CA . LYS A 1 184 ? -2.626 -0.989 -9.782 1.00 90.75 184 LYS A CA 1
ATOM 1445 C C . LYS A 1 184 ? -1.606 -1.924 -9.136 1.00 90.75 184 LYS A C 1
ATOM 1447 O O . LYS A 1 184 ? -1.267 -1.729 -7.975 1.00 90.75 184 LYS A O 1
ATOM 1452 N N . LEU A 1 185 ? -1.059 -2.863 -9.909 1.00 90.88 185 LEU A N 1
ATOM 1453 C CA . LEU A 1 185 ? -0.023 -3.782 -9.429 1.00 90.88 185 LEU A CA 1
ATOM 1454 C C . LEU A 1 185 ? 1.236 -3.033 -8.987 1.00 90.88 185 LEU A C 1
ATOM 1456 O O . LEU A 1 185 ? 1.857 -3.402 -7.995 1.00 90.88 185 LEU A O 1
ATOM 1460 N N . LEU A 1 186 ? 1.586 -1.949 -9.687 1.00 91.88 186 LEU A N 1
ATOM 1461 C CA . LEU A 1 186 ? 2.694 -1.090 -9.288 1.00 91.88 186 LEU A CA 1
ATOM 1462 C C . LEU A 1 186 ? 2.435 -0.426 -7.928 1.00 91.88 186 LEU A C 1
ATOM 1464 O O . LEU A 1 186 ? 3.323 -0.437 -7.083 1.00 91.88 186 LEU A O 1
ATOM 1468 N N . VAL A 1 187 ? 1.239 0.123 -7.691 1.00 92.38 187 VAL A N 1
ATOM 1469 C CA . VAL A 1 187 ? 0.886 0.713 -6.388 1.00 92.38 187 VAL A CA 1
ATOM 1470 C C . VAL A 1 187 ? 0.976 -0.330 -5.276 1.00 92.38 187 VAL A C 1
ATOM 1472 O O . VAL A 1 187 ? 1.655 -0.087 -4.279 1.00 92.38 187 VAL A O 1
ATOM 1475 N N . GLU A 1 188 ? 0.340 -1.492 -5.455 1.00 90.88 188 GLU A N 1
ATOM 1476 C CA . GLU A 1 188 ? 0.348 -2.562 -4.449 1.00 90.88 188 GLU A CA 1
ATOM 1477 C C . GLU A 1 188 ? 1.778 -3.022 -4.138 1.00 90.88 188 GLU A C 1
ATOM 1479 O O . GLU A 1 188 ? 2.162 -3.112 -2.969 1.00 90.88 188 GLU A O 1
ATOM 1484 N N . PHE A 1 189 ? 2.598 -3.225 -5.176 1.00 90.31 189 PHE A N 1
ATOM 1485 C CA . PHE A 1 189 ? 4.005 -3.589 -5.034 1.00 90.31 189 PHE A CA 1
ATOM 1486 C C . PHE A 1 189 ? 4.808 -2.528 -4.273 1.00 90.31 189 PHE A C 1
ATOM 1488 O O . PHE A 1 189 ? 5.554 -2.865 -3.352 1.00 90.31 189 PHE A O 1
ATOM 1495 N N . LEU A 1 190 ? 4.683 -1.249 -4.637 1.00 90.12 190 LEU A N 1
ATOM 1496 C CA . LEU A 1 190 ? 5.465 -0.170 -4.028 1.00 90.12 190 LEU A CA 1
ATOM 1497 C C . LEU A 1 190 ? 5.119 -0.001 -2.544 1.00 90.12 190 LEU A C 1
ATOM 1499 O O . LEU A 1 190 ? 6.030 0.068 -1.717 1.00 90.12 190 LEU A O 1
ATOM 1503 N N . VAL A 1 191 ? 3.826 0.011 -2.198 1.00 89.69 191 VAL A N 1
ATOM 1504 C CA . VAL A 1 191 ? 3.379 0.102 -0.798 1.00 89.69 191 VAL A CA 1
ATOM 1505 C C . VAL A 1 191 ? 3.816 -1.138 -0.019 1.00 89.69 191 VAL A C 1
ATOM 1507 O O . VAL A 1 191 ? 4.399 -1.011 1.059 1.00 89.69 191 VAL A O 1
ATOM 1510 N N . GLY A 1 192 ? 3.642 -2.330 -0.601 1.00 87.44 192 GLY A N 1
ATOM 1511 C CA . GLY A 1 192 ? 4.117 -3.599 -0.044 1.00 87.44 192 GLY A CA 1
ATOM 1512 C C . GLY A 1 192 ? 5.615 -3.606 0.285 1.00 87.44 192 GLY A C 1
ATOM 1513 O O . GLY A 1 192 ? 6.036 -4.222 1.262 1.00 87.44 192 GLY A O 1
ATOM 1514 N N . ASN A 1 193 ? 6.417 -2.866 -0.487 1.00 85.12 193 ASN A N 1
ATOM 1515 C CA . ASN A 1 193 ? 7.867 -2.738 -0.317 1.00 85.12 193 ASN A CA 1
ATOM 1516 C C . ASN A 1 193 ? 8.300 -1.453 0.413 1.00 85.12 193 ASN A C 1
ATOM 1518 O O . ASN A 1 193 ? 9.476 -1.091 0.397 1.00 85.12 193 ASN A O 1
ATOM 1522 N N . GLY A 1 194 ? 7.374 -0.781 1.100 1.00 82.81 194 GLY A N 1
ATOM 1523 C CA . GLY A 1 194 ? 7.703 0.275 2.055 1.00 82.81 194 GLY A CA 1
ATOM 1524 C C . GLY A 1 194 ? 7.599 1.707 1.541 1.00 82.81 194 GLY A C 1
ATOM 1525 O O . GLY A 1 194 ? 7.895 2.617 2.314 1.00 82.81 194 GLY A O 1
ATOM 1526 N N . ALA A 1 195 ? 7.162 1.931 0.300 1.00 86.62 195 ALA A N 1
ATOM 1527 C CA . ALA A 1 195 ? 6.806 3.274 -0.152 1.00 86.62 195 ALA A CA 1
ATOM 1528 C C . ALA A 1 195 ? 5.581 3.802 0.618 1.00 86.62 195 ALA A C 1
ATOM 1530 O O . ALA A 1 195 ? 4.733 3.018 1.051 1.00 86.62 195 ALA A O 1
ATOM 1531 N N . SER A 1 196 ? 5.476 5.128 0.760 1.00 86.06 196 SER A N 1
ATOM 1532 C CA . SER A 1 196 ? 4.212 5.742 1.181 1.00 86.06 196 SER A CA 1
ATOM 1533 C C . SER A 1 196 ? 3.157 5.564 0.086 1.00 86.06 196 SER A C 1
ATOM 1535 O O . SER A 1 196 ? 3.491 5.455 -1.100 1.00 86.06 196 SER A O 1
ATOM 1537 N N . ILE A 1 197 ? 1.882 5.552 0.461 1.00 89.06 197 ILE A N 1
ATOM 1538 C CA . ILE A 1 197 ? 0.773 5.422 -0.488 1.00 89.06 197 ILE A CA 1
ATOM 1539 C C . ILE A 1 197 ? 0.764 6.599 -1.467 1.00 89.06 197 ILE A C 1
ATOM 1541 O O . ILE A 1 197 ? 0.583 6.398 -2.671 1.00 89.06 197 ILE A O 1
ATOM 1545 N N . SER A 1 198 ? 1.019 7.815 -0.974 1.00 86.31 198 SER A N 1
ATOM 1546 C CA . SER A 1 198 ? 1.128 9.007 -1.823 1.00 86.31 198 SER A CA 1
ATOM 1547 C C . SER A 1 198 ? 2.219 8.853 -2.888 1.00 86.31 198 SER A C 1
ATOM 1549 O O . SER A 1 198 ? 1.962 9.081 -4.072 1.00 86.31 198 SER A O 1
ATOM 1551 N N . ASP A 1 199 ? 3.420 8.422 -2.490 1.00 86.31 199 ASP A N 1
ATOM 1552 C CA . ASP A 1 199 ? 4.547 8.245 -3.412 1.00 86.31 199 ASP A CA 1
ATOM 1553 C C . ASP A 1 199 ? 4.267 7.124 -4.426 1.00 86.31 199 ASP A C 1
ATOM 1555 O O . ASP A 1 199 ? 4.558 7.260 -5.617 1.00 86.31 199 ASP A O 1
ATOM 1559 N N . ALA A 1 200 ? 3.656 6.022 -3.976 1.00 90.56 200 ALA A N 1
ATOM 1560 C CA . ALA A 1 200 ? 3.281 4.905 -4.837 1.00 90.56 200 ALA A CA 1
ATOM 1561 C C . ALA A 1 200 ? 2.268 5.321 -5.917 1.00 90.56 200 ALA A C 1
ATOM 1563 O O . ALA A 1 200 ? 2.424 4.970 -7.090 1.00 90.56 200 ALA A O 1
ATOM 1564 N N . ARG A 1 201 ? 1.252 6.111 -5.545 1.00 91.44 201 ARG A N 1
ATOM 1565 C CA . ARG A 1 201 ? 0.250 6.646 -6.480 1.00 91.44 201 ARG A CA 1
ATOM 1566 C C . ARG A 1 201 ? 0.859 7.643 -7.462 1.00 91.44 201 ARG A C 1
ATOM 1568 O O . ARG A 1 201 ? 0.536 7.594 -8.649 1.00 91.44 201 ARG A O 1
ATOM 1575 N N . GLU A 1 202 ? 1.768 8.504 -7.008 1.00 89.06 202 GLU A N 1
ATOM 1576 C CA . GLU A 1 202 ? 2.485 9.434 -7.887 1.00 89.06 202 GLU A CA 1
ATOM 1577 C C . GLU A 1 202 ? 3.353 8.686 -8.917 1.00 89.06 202 GLU A C 1
ATOM 1579 O O . GLU A 1 202 ? 3.317 8.987 -10.113 1.00 89.06 202 GLU A O 1
ATOM 1584 N N . LEU A 1 203 ? 4.087 7.660 -8.480 1.00 90.56 203 LEU A N 1
ATOM 1585 C CA . LEU A 1 203 ? 4.864 6.788 -9.362 1.00 90.56 203 LEU A CA 1
ATOM 1586 C C . LEU A 1 203 ? 3.987 6.075 -10.398 1.00 90.56 203 LEU A C 1
ATOM 1588 O O . LEU A 1 203 ? 4.348 6.012 -11.576 1.00 90.56 203 LEU A O 1
ATOM 1592 N N . ALA A 1 204 ? 2.822 5.584 -9.984 1.00 92.94 204 ALA A N 1
ATOM 1593 C CA . ALA A 1 204 ? 1.863 4.954 -10.881 1.00 92.94 204 ALA A CA 1
ATOM 1594 C C . ALA A 1 204 ? 1.260 5.935 -11.903 1.00 92.94 204 ALA A C 1
ATOM 1596 O O . ALA A 1 204 ? 1.109 5.565 -13.072 1.00 92.94 204 ALA A O 1
ATOM 1597 N N . ASP A 1 205 ? 0.995 7.195 -11.525 1.00 93.50 205 ASP A N 1
ATOM 1598 C CA . ASP A 1 205 ? 0.612 8.255 -12.476 1.00 93.50 205 ASP A CA 1
ATOM 1599 C C . ASP A 1 205 ? 1.713 8.486 -13.518 1.00 93.50 205 ASP A C 1
ATOM 1601 O O . ASP A 1 205 ? 1.445 8.543 -14.722 1.00 93.50 205 ASP A O 1
ATOM 1605 N N . TYR A 1 206 ? 2.974 8.565 -13.085 1.00 92.31 206 TYR A N 1
ATOM 1606 C CA . TYR A 1 206 ? 4.100 8.715 -14.005 1.00 92.31 206 TYR A CA 1
ATOM 1607 C C . TYR A 1 206 ? 4.217 7.540 -14.975 1.00 92.31 206 TYR A C 1
ATOM 1609 O O . TYR A 1 206 ? 4.343 7.774 -16.182 1.00 92.31 206 TYR A O 1
ATOM 1617 N N . ALA A 1 207 ? 4.110 6.303 -14.488 1.00 93.56 207 ALA A N 1
ATOM 1618 C CA . ALA A 1 207 ? 4.109 5.112 -15.332 1.00 93.56 207 ALA A CA 1
ATOM 1619 C C . ALA A 1 207 ? 2.982 5.169 -16.378 1.00 93.56 207 ALA A C 1
ATOM 1621 O O . ALA A 1 207 ? 3.241 5.032 -17.577 1.00 93.56 207 ALA A O 1
ATOM 1622 N N . ALA A 1 208 ? 1.750 5.468 -15.950 1.00 94.81 208 ALA A N 1
ATOM 1623 C CA . ALA A 1 208 ? 0.584 5.561 -16.827 1.00 94.81 208 ALA A CA 1
ATOM 1624 C C . ALA A 1 208 ? 0.739 6.659 -17.894 1.00 94.81 208 ALA A C 1
ATOM 1626 O O . ALA A 1 208 ? 0.450 6.453 -19.076 1.00 94.81 208 ALA A O 1
ATOM 1627 N N . ARG A 1 209 ? 1.245 7.833 -17.508 1.00 93.75 209 ARG A N 1
ATOM 1628 C CA . ARG A 1 209 ? 1.480 8.955 -18.428 1.00 93.75 209 ARG A CA 1
ATOM 1629 C C . ARG A 1 209 ? 2.558 8.637 -19.456 1.00 93.75 209 ARG A C 1
ATOM 1631 O O . ARG A 1 209 ? 2.365 8.939 -20.636 1.00 93.75 209 ARG A O 1
ATOM 1638 N N . VAL A 1 210 ? 3.663 8.016 -19.042 1.00 93.38 210 VAL A N 1
ATOM 1639 C CA . VAL A 1 210 ? 4.725 7.593 -19.966 1.00 93.38 210 VAL A CA 1
ATOM 1640 C C . VAL A 1 210 ? 4.206 6.522 -20.923 1.00 93.38 210 VAL A C 1
ATOM 1642 O O . VAL A 1 210 ? 4.409 6.656 -22.137 1.00 93.38 210 VAL A O 1
ATOM 1645 N N . ALA A 1 211 ? 3.474 5.523 -20.420 1.00 92.25 211 ALA A N 1
ATOM 1646 C CA . ALA A 1 211 ? 2.822 4.495 -21.233 1.00 92.25 211 ALA A CA 1
ATOM 1647 C C . ALA A 1 211 ? 1.923 5.127 -22.310 1.00 92.25 211 ALA A C 1
ATOM 1649 O O . ALA A 1 211 ? 2.101 4.849 -23.498 1.00 92.25 211 ALA A O 1
ATOM 1650 N N . ALA A 1 212 ? 1.101 6.111 -21.931 1.00 92.69 212 ALA A N 1
ATOM 1651 C CA . ALA A 1 212 ? 0.254 6.894 -22.836 1.00 92.69 212 ALA A CA 1
ATOM 1652 C C . ALA A 1 212 ? 1.018 7.835 -23.796 1.00 92.69 212 ALA A C 1
ATOM 1654 O O . ALA A 1 212 ? 0.404 8.524 -24.605 1.00 92.69 212 ALA A O 1
ATOM 1655 N N . GLY A 1 213 ? 2.351 7.909 -23.714 1.00 90.00 213 GLY A N 1
ATOM 1656 C CA . GLY A 1 213 ? 3.173 8.763 -24.582 1.00 90.00 213 GLY A CA 1
ATOM 1657 C C . GLY A 1 213 ? 3.140 10.240 -24.210 1.00 90.00 213 GLY A C 1
ATOM 1658 O O . GLY A 1 213 ? 3.582 11.078 -24.993 1.00 90.00 213 GLY A O 1
ATOM 1659 N N . ARG A 1 214 ? 2.644 10.577 -23.016 1.00 90.50 214 ARG A N 1
ATOM 1660 C CA . ARG A 1 214 ? 2.622 11.959 -22.542 1.00 90.50 214 ARG A CA 1
ATOM 1661 C C . ARG A 1 214 ? 4.030 12.398 -22.160 1.00 90.50 214 ARG A C 1
ATOM 1663 O O . ARG A 1 214 ? 4.742 11.705 -21.433 1.00 90.50 214 ARG A O 1
ATOM 1670 N N . ALA A 1 215 ? 4.410 13.592 -22.605 1.00 81.38 215 ALA A N 1
ATOM 1671 C CA . ALA A 1 215 ? 5.655 14.210 -22.185 1.00 81.38 215 ALA A CA 1
ATOM 1672 C C . ALA A 1 215 ? 5.566 14.614 -20.705 1.00 81.38 215 ALA A C 1
ATOM 1674 O O . ALA A 1 215 ? 4.700 15.393 -20.303 1.00 81.38 215 ALA A O 1
ATOM 1675 N N . ILE A 1 216 ? 6.480 14.091 -19.892 1.00 85.19 216 ILE A N 1
ATOM 1676 C CA . ILE A 1 216 ? 6.704 14.550 -18.521 1.00 85.19 216 ILE A CA 1
ATOM 1677 C C . ILE A 1 216 ? 7.987 15.374 -18.529 1.00 85.19 216 ILE A C 1
ATOM 1679 O O . ILE A 1 216 ? 9.060 14.856 -18.839 1.00 85.19 216 ILE A O 1
ATOM 1683 N N . GLN A 1 217 ? 7.859 16.664 -18.227 1.00 78.88 217 GLN A N 1
ATOM 1684 C CA . GLN A 1 217 ? 8.998 17.571 -18.128 1.00 78.88 217 GLN A CA 1
ATOM 1685 C C . GLN A 1 217 ? 9.819 17.212 -16.886 1.00 78.88 217 GLN A C 1
ATOM 1687 O O . GLN A 1 217 ? 9.323 17.273 -15.757 1.00 78.88 217 GLN A O 1
ATOM 1692 N N . THR A 1 218 ? 11.072 16.836 -17.107 1.00 78.62 218 THR A N 1
ATOM 1693 C CA . THR A 1 218 ? 12.073 16.596 -16.069 1.00 78.62 218 THR A CA 1
ATOM 1694 C C . THR A 1 218 ? 13.116 17.702 -16.190 1.00 78.62 218 THR A C 1
ATOM 1696 O O . THR A 1 218 ? 13.618 17.957 -17.281 1.00 78.62 218 THR A O 1
ATOM 1699 N N . LYS A 1 219 ? 13.421 18.415 -15.095 1.00 69.44 219 LYS A N 1
ATOM 1700 C CA . LYS A 1 219 ? 14.379 19.544 -15.133 1.00 69.44 219 LYS A CA 1
ATOM 1701 C C . LYS A 1 219 ? 15.790 19.096 -15.539 1.00 69.44 219 LYS A C 1
ATOM 1703 O O . LYS A 1 219 ? 16.539 19.875 -16.115 1.00 69.44 219 LYS A O 1
ATOM 1708 N N . HIS A 1 220 ? 16.117 17.837 -15.253 1.00 70.56 220 HIS A N 1
ATOM 1709 C CA . HIS A 1 220 ? 17.348 17.158 -15.643 1.00 70.56 220 HIS A CA 1
ATOM 1710 C C . HIS A 1 220 ? 17.003 15.730 -16.087 1.00 70.56 220 HIS A C 1
ATOM 1712 O O . HIS A 1 220 ? 15.932 15.223 -15.742 1.00 70.56 220 HIS A O 1
ATOM 1718 N N . GLY A 1 221 ? 17.895 15.073 -16.832 1.00 67.50 221 GLY A N 1
ATOM 1719 C CA . GLY A 1 221 ? 17.818 13.619 -16.990 1.00 67.50 221 GLY A CA 1
ATOM 1720 C C . GLY A 1 221 ? 17.934 12.938 -15.622 1.00 67.50 221 GLY A C 1
ATOM 1721 O O . GLY A 1 221 ? 18.623 13.437 -14.732 1.00 67.50 221 GLY A O 1
ATOM 1722 N N . GLY A 1 222 ? 17.251 11.814 -15.438 1.00 65.62 222 GLY A N 1
ATOM 1723 C CA . GLY A 1 222 ? 17.366 10.937 -14.272 1.00 65.62 222 GLY A CA 1
ATOM 1724 C C . GLY A 1 222 ? 18.749 10.304 -14.122 1.00 65.62 222 GLY A C 1
ATOM 1725 O O . GLY A 1 222 ? 19.066 9.776 -13.059 1.00 65.62 222 GLY A O 1
ATOM 1726 N N . GLY A 1 223 ? 19.592 10.403 -15.155 1.00 73.69 223 GLY A N 1
ATOM 1727 C CA . GLY A 1 223 ? 20.989 9.971 -15.118 1.00 73.69 223 GLY A CA 1
ATOM 1728 C C . GLY A 1 223 ? 21.156 8.457 -15.205 1.00 73.69 223 GLY A C 1
ATOM 1729 O O . GLY A 1 223 ? 22.217 7.945 -14.854 1.00 73.69 223 GLY A O 1
ATOM 1730 N N . PHE A 1 224 ? 20.122 7.734 -15.645 1.00 81.00 224 PHE A N 1
ATOM 1731 C CA . PHE A 1 224 ? 20.273 6.326 -15.978 1.00 81.00 224 PHE A CA 1
ATOM 1732 C C . PHE A 1 224 ? 21.094 6.159 -17.252 1.00 81.00 224 PHE A C 1
ATOM 1734 O O . PHE A 1 224 ? 20.985 6.952 -18.187 1.00 81.00 224 PHE A O 1
ATOM 1741 N N . ARG A 1 225 ? 21.916 5.109 -17.265 1.00 80.50 225 ARG A N 1
ATOM 1742 C CA . ARG A 1 225 ? 22.621 4.663 -18.464 1.00 80.50 225 ARG A CA 1
ATOM 1743 C C . ARG A 1 225 ? 21.611 4.119 -19.477 1.00 80.50 225 ARG A C 1
ATOM 1745 O O . ARG A 1 225 ? 20.552 3.622 -19.090 1.00 80.50 225 ARG A O 1
ATOM 1752 N N . ASP A 1 226 ? 21.954 4.167 -20.759 1.00 81.81 226 ASP A N 1
ATOM 1753 C CA . ASP A 1 226 ? 21.087 3.638 -21.819 1.00 81.81 226 ASP A CA 1
ATOM 1754 C C . ASP A 1 226 ? 20.866 2.117 -21.700 1.00 81.81 226 ASP A C 1
ATOM 1756 O O . ASP A 1 226 ? 19.811 1.621 -22.092 1.00 81.81 226 ASP A O 1
ATOM 1760 N N . ASP A 1 227 ? 21.813 1.403 -21.084 1.00 86.69 227 ASP A N 1
ATOM 1761 C CA . ASP A 1 227 ? 21.803 -0.042 -20.825 1.00 86.69 227 ASP A CA 1
ATOM 1762 C C . ASP A 1 227 ? 21.228 -0.426 -19.445 1.00 86.69 227 ASP A C 1
ATOM 1764 O O . ASP A 1 227 ? 21.410 -1.550 -18.983 1.00 86.69 227 ASP A O 1
ATOM 1768 N N . ILE A 1 228 ? 20.516 0.479 -18.757 1.00 90.31 228 ILE A N 1
ATOM 1769 C CA . ILE A 1 228 ? 20.036 0.229 -17.383 1.00 90.31 228 ILE A CA 1
ATOM 1770 C C . ILE A 1 228 ? 19.165 -1.031 -17.250 1.00 90.31 228 ILE A C 1
ATOM 1772 O O . ILE A 1 228 ? 19.220 -1.712 -16.229 1.00 90.31 228 ILE A O 1
ATOM 1776 N N . LEU A 1 229 ? 18.392 -1.378 -18.284 1.00 92.31 229 LEU A N 1
ATOM 1777 C CA . LEU A 1 229 ? 17.583 -2.600 -18.270 1.00 92.31 229 LEU A CA 1
ATOM 1778 C C . LEU A 1 229 ? 18.444 -3.863 -18.306 1.00 92.31 229 LEU A C 1
ATOM 1780 O O . LEU A 1 229 ? 18.078 -4.849 -17.676 1.00 92.31 229 LEU A O 1
ATOM 1784 N N . ASP A 1 230 ? 19.574 -3.833 -19.008 1.00 91.75 230 ASP A N 1
ATOM 1785 C CA . ASP A 1 230 ? 20.494 -4.970 -19.082 1.00 91.75 230 ASP A CA 1
ATOM 1786 C C . ASP A 1 230 ? 21.241 -5.137 -17.760 1.00 91.75 230 ASP A C 1
ATOM 1788 O O . ASP A 1 230 ? 21.411 -6.255 -17.283 1.00 91.75 230 ASP A O 1
ATOM 1792 N N . VAL A 1 231 ? 21.572 -4.025 -17.096 1.00 90.75 231 VAL A N 1
ATOM 1793 C CA . VAL A 1 231 ? 22.105 -4.046 -15.727 1.00 90.75 231 VAL A CA 1
ATOM 1794 C C . VAL A 1 231 ? 21.118 -4.708 -14.760 1.00 90.75 231 VAL A C 1
ATOM 1796 O O . VAL A 1 231 ? 21.521 -5.560 -13.972 1.00 90.75 231 VAL A O 1
ATOM 1799 N N . TRP A 1 232 ? 19.829 -4.356 -14.814 1.00 93.19 232 TRP A N 1
ATOM 1800 C CA . TRP A 1 232 ? 18.816 -4.979 -13.952 1.00 93.19 232 TRP A CA 1
ATOM 1801 C C . TRP A 1 232 ? 18.560 -6.449 -14.295 1.00 93.19 232 TRP A C 1
ATOM 1803 O O . TRP A 1 232 ? 18.361 -7.243 -13.383 1.00 93.19 232 TRP A O 1
ATOM 1813 N N . ARG A 1 233 ? 18.610 -6.835 -15.575 1.00 92.69 233 ARG A N 1
ATOM 1814 C CA . ARG A 1 233 ? 18.531 -8.248 -15.990 1.00 92.69 233 ARG A CA 1
ATOM 1815 C C . ARG A 1 233 ? 19.701 -9.065 -15.452 1.00 92.69 233 ARG A C 1
ATOM 1817 O O . ARG A 1 233 ? 19.471 -10.091 -14.828 1.00 92.69 233 ARG A O 1
ATOM 1824 N N . ALA A 1 234 ? 20.926 -8.561 -15.587 1.00 90.75 234 ALA A N 1
ATOM 1825 C CA . ALA A 1 234 ? 22.114 -9.228 -15.058 1.00 90.75 234 ALA A CA 1
ATOM 1826 C C . ALA A 1 234 ? 22.073 -9.378 -13.524 1.00 90.75 234 ALA A C 1
ATOM 1828 O O . ALA A 1 234 ? 22.582 -10.352 -12.981 1.00 90.75 234 ALA A O 1
ATOM 1829 N N . GLN A 1 235 ? 21.457 -8.434 -12.800 1.00 88.38 235 GLN A N 1
ATOM 1830 C CA . GLN A 1 235 ? 21.251 -8.571 -11.350 1.00 88.38 235 GLN A CA 1
ATOM 1831 C C . GLN A 1 235 ? 20.318 -9.731 -10.992 1.00 88.38 235 GLN A C 1
ATOM 1833 O O . GLN A 1 235 ? 20.543 -10.380 -9.977 1.00 88.38 235 GLN A O 1
ATOM 1838 N N . ILE A 1 236 ? 19.297 -9.989 -11.813 1.00 89.12 236 ILE A N 1
ATOM 1839 C CA . ILE A 1 236 ? 18.374 -11.114 -11.618 1.00 89.12 236 ILE A CA 1
ATOM 1840 C C . ILE A 1 236 ? 19.117 -12.429 -11.854 1.00 89.12 236 ILE A C 1
ATOM 1842 O O . ILE A 1 236 ? 19.107 -13.286 -10.981 1.00 89.12 236 ILE A O 1
ATOM 1846 N N . GLU A 1 237 ? 19.835 -12.538 -12.974 1.00 86.94 237 GLU A N 1
ATOM 1847 C CA . GLU A 1 237 ? 20.604 -13.740 -13.332 1.00 86.94 237 GLU A CA 1
ATOM 1848 C C . GLU A 1 237 ? 21.652 -14.098 -12.265 1.00 86.94 237 GLU A C 1
ATOM 1850 O O . GLU A 1 237 ? 21.779 -15.255 -11.876 1.00 86.94 237 GLU A O 1
ATOM 1855 N N . ASN A 1 238 ? 22.374 -13.102 -11.738 1.00 83.00 238 ASN A N 1
ATOM 1856 C CA . ASN A 1 238 ? 23.350 -13.332 -10.671 1.00 83.00 238 ASN A CA 1
ATOM 1857 C C . ASN A 1 238 ? 22.685 -13.746 -9.349 1.00 83.00 238 ASN A C 1
ATOM 1859 O O . ASN A 1 238 ? 23.226 -14.581 -8.634 1.00 83.00 238 ASN A O 1
ATOM 1863 N N . ALA A 1 239 ? 21.520 -13.179 -9.020 1.00 78.81 239 ALA A N 1
ATOM 1864 C CA . ALA A 1 239 ? 20.790 -13.549 -7.810 1.00 78.81 239 ALA A CA 1
ATOM 1865 C C . ALA A 1 239 ? 20.227 -14.977 -7.884 1.00 78.81 239 ALA A C 1
ATOM 1867 O O . ALA A 1 239 ? 20.152 -15.644 -6.859 1.00 78.81 239 ALA A O 1
ATOM 1868 N N . GLU A 1 240 ? 19.847 -15.447 -9.075 1.00 75.56 240 GLU A N 1
ATOM 1869 C CA . GLU A 1 240 ? 19.438 -16.838 -9.306 1.00 75.56 240 GLU A CA 1
ATOM 1870 C C . GLU A 1 240 ? 20.633 -17.798 -9.203 1.00 75.56 240 GLU A C 1
ATOM 1872 O O . GLU A 1 240 ? 20.512 -18.850 -8.582 1.00 75.56 240 GLU A O 1
ATOM 1877 N N . ALA A 1 241 ? 21.802 -17.407 -9.720 1.00 72.06 241 ALA A N 1
ATOM 1878 C CA . ALA A 1 241 ? 23.024 -18.210 -9.647 1.00 72.06 241 ALA A CA 1
ATOM 1879 C C . ALA A 1 241 ? 23.585 -18.382 -8.221 1.00 72.06 241 ALA A C 1
ATOM 1881 O O . ALA A 1 241 ? 24.287 -19.354 -7.965 1.00 72.06 241 ALA A O 1
ATOM 1882 N N . ASP A 1 242 ? 23.282 -17.462 -7.300 1.00 64.56 242 ASP A N 1
ATOM 1883 C CA . ASP A 1 242 ? 23.691 -17.541 -5.887 1.00 64.56 242 ASP A CA 1
ATOM 1884 C C . ASP A 1 242 ? 22.762 -18.436 -5.032 1.00 64.56 242 ASP A C 1
ATOM 1886 O O . ASP A 1 242 ? 23.037 -18.663 -3.849 1.00 64.56 242 ASP A O 1
ATOM 1890 N N . ILE A 1 243 ? 21.640 -18.907 -5.592 1.00 64.56 243 ILE A N 1
ATOM 1891 C CA . ILE A 1 243 ? 20.648 -19.755 -4.905 1.00 64.56 243 ILE A CA 1
ATOM 1892 C C . ILE A 1 243 ? 20.866 -21.256 -5.203 1.00 64.56 243 ILE A C 1
ATOM 1894 O O . ILE A 1 243 ? 20.372 -22.091 -4.438 1.00 64.56 243 ILE A O 1
ATOM 1898 N N . ASP A 1 244 ? 21.641 -21.587 -6.242 1.00 47.97 244 ASP A N 1
ATOM 1899 C CA . ASP A 1 244 ? 22.039 -22.952 -6.637 1.00 47.97 244 ASP A CA 1
ATOM 1900 C C . ASP A 1 244 ? 23.370 -23.406 -5.996 1.00 47.97 244 ASP A C 1
ATOM 1902 O O . ASP A 1 244 ? 23.472 -24.607 -5.636 1.00 47.97 244 ASP A O 1
#

pLDDT: mean 79.11, std 12.34, range [34.41, 94.81]

InterPro domains:
  IPR015079 Protein of unknown function DUF1889 [PF08986] (138-233)

Radius of gyration: 20.64 Å; chains: 1; bounding box: 50×42×54 Å